Protein AF-A0A9W6J6N1-F1 (afdb_monomer)

Mean predicted aligned error: 7.61 Å

InterPro domains:
  IPR030987 Abortive infection protein, AbiV family [PF18728] (2-157)

Solvent-accessible surface area (backbone atoms only — not comparable to full-atom values): 11223 Å² total; per-residue (Å²): 86,70,66,49,32,38,52,22,27,31,46,44,54,51,49,36,38,75,71,68,38,37,74,94,41,75,33,46,57,48,40,64,72,33,66,31,46,21,48,34,42,39,54,46,47,53,60,26,48,61,85,66,94,48,72,68,52,45,52,52,52,51,52,50,47,60,75,44,57,91,54,71,58,61,45,47,48,29,22,52,48,42,46,52,48,65,50,32,39,39,63,71,35,100,79,73,74,72,97,61,86,77,90,61,31,70,68,34,49,39,32,62,73,35,50,63,59,51,53,52,47,33,54,76,33,73,37,68,37,99,85,72,42,87,65,38,61,54,65,87,82,51,72,64,59,51,50,55,44,42,52,52,18,50,54,36,43,54,51,42,52,25,72,76,37,90,84,43,61,76,78,37,44,59,67,51,38,54,52,52,53,51,50,46,40,63,74,47,50,80,69,91,79,78,84,80,88,78,136

pLDDT: mean 84.48, std 13.23, range [29.81, 96.69]

Organism: NCBI:txid518825

Foldseek 3Di:
DVVLLLVLLLLVLVLCCVVVLAPDDPLSVVLSVDQLSSVLSLVLLCQFLPDDDDPVSVVVNVVVCVVCPLHDDQLNVLSLCCNQCVRSVCVVDVDRDDPDDDPGDPVSVCSNVCVVVVVVCLLVDFDADPVRHGPGHNDDDDVVNVVVVVVSSVSSVLVSVLSVDPPNVVSTDPSSVVSSSVVSSVSNPDDPPPPDDDD

Secondary structure (DSSP, 8-state):
-HHHHHHHHHHHHHHHHHTTSS---HHHHHHHH-HHHHHHHHHHHHHHH---SSHHHHHHHHHHHHHHTTSPPHHHHHHHHIIIIIIIIHHH-TT---SS-----HHHHHHHTTHHHHHHHHHHSPEEPTTSSEEE-S----HHHHHHHHHHHHHHHHHHHHHH-TT-TTSS-HHHHHHHHHHHHHHH---TT------

Radius of gyration: 18.57 Å; Cα contacts (8 Å, |Δi|>4): 198; chains: 1; bounding box: 41×47×49 Å

Nearest PDB structures (foldseek):
  2h8d-assembly1_A  TM=2.237E-01  e=6.110E+00  Trematomus bernacchii
  9auc-assembly1_R  TM=1.950E-01  e=8.185E+00  Homo sapiens

Sequence (199 aa):
MIIAQEEAAKAFLLYLISEEIVPLTAAVRRAINDHACKHLVGMIMDYMIMHWEEIEELNAIINRDFELGNNLPNDVGSALEILRYEKIGRWTVNNWVWAEDPAYDREALKLADGKRDRRKQDALYVRIGADGQLASTPAVITQTEVATELERASRYINFAEALTTAEERHGFNKDRFEKVMAALKLLFKPNEGAASVAP

Structure (mmCIF, N/CA/C/O backbone):
data_AF-A0A9W6J6N1-F1
#
_entry.id   AF-A0A9W6J6N1-F1
#
loop_
_atom_site.group_PDB
_atom_site.id
_atom_site.type_symbol
_atom_site.label_atom_id
_atom_site.label_alt_id
_atom_site.label_comp_id
_atom_site.label_asym_id
_atom_site.label_entity_id
_atom_site.label_seq_id
_atom_site.pdbx_PDB_ins_code
_atom_site.Cartn_x
_atom_site.Cartn_y
_atom_site.Cartn_z
_atom_site.occupancy
_atom_site.B_iso_or_equiv
_atom_site.auth_seq_id
_atom_site.auth_comp_id
_atom_site.auth_asym_id
_atom_site.auth_atom_id
_atom_site.pdbx_PDB_model_num
ATOM 1 N N . MET A 1 1 ? -15.106 -3.770 4.530 1.00 59.50 1 MET A N 1
ATOM 2 C CA . MET A 1 1 ? -14.175 -2.668 4.837 1.00 59.50 1 MET A CA 1
ATOM 3 C C . MET A 1 1 ? -12.753 -2.983 4.389 1.00 59.50 1 MET A C 1
ATOM 5 O O . MET A 1 1 ? -12.362 -2.470 3.356 1.00 59.50 1 MET A O 1
ATOM 9 N N . ILE A 1 2 ? -12.020 -3.904 5.029 1.00 69.88 2 ILE A N 1
ATOM 10 C CA . ILE A 1 2 ? -10.653 -4.226 4.567 1.00 69.88 2 ILE A CA 1
ATOM 11 C C . ILE A 1 2 ? -10.639 -5.002 3.237 1.00 69.88 2 ILE A C 1
ATOM 13 O O . ILE A 1 2 ? -9.726 -4.822 2.444 1.00 69.88 2 ILE A O 1
ATOM 17 N N . ILE A 1 3 ? -11.690 -5.773 2.925 1.00 82.06 3 ILE A N 1
ATOM 18 C CA . ILE A 1 3 ? -11.860 -6.370 1.585 1.00 82.06 3 ILE A CA 1
ATOM 19 C C . ILE A 1 3 ? -11.854 -5.283 0.497 1.00 82.06 3 ILE A C 1
ATOM 21 O O . ILE A 1 3 ? -11.219 -5.458 -0.530 1.00 82.06 3 ILE A O 1
ATOM 25 N N . ALA A 1 4 ? -12.498 -4.136 0.733 1.00 87.38 4 ALA A N 1
ATOM 26 C CA . ALA A 1 4 ? -12.519 -3.047 -0.241 1.00 87.38 4 ALA A CA 1
ATOM 27 C C . ALA A 1 4 ? -11.127 -2.419 -0.422 1.00 87.38 4 ALA A C 1
ATOM 29 O O . ALA A 1 4 ? -10.708 -2.193 -1.551 1.00 87.38 4 ALA A O 1
ATOM 30 N N . GLN A 1 5 ? -10.376 -2.226 0.669 1.00 91.19 5 GLN A N 1
ATOM 31 C CA . GLN A 1 5 ? -8.980 -1.778 0.587 1.00 91.19 5 GLN A CA 1
ATOM 32 C C . GLN A 1 5 ? -8.109 -2.773 -0.191 1.00 91.19 5 GLN A C 1
ATOM 34 O O . GLN A 1 5 ? -7.290 -2.372 -1.008 1.00 91.19 5 GLN A O 1
ATOM 39 N N . GLU A 1 6 ? -8.297 -4.072 0.033 1.00 92.56 6 GLU A N 1
ATOM 40 C CA . GLU A 1 6 ? -7.582 -5.128 -0.682 1.00 92.56 6 GLU A CA 1
ATOM 41 C C . GLU A 1 6 ? -7.920 -5.183 -2.173 1.00 92.56 6 GLU A C 1
ATOM 43 O O . GLU A 1 6 ? -7.027 -5.379 -2.997 1.00 92.56 6 GLU A O 1
ATOM 48 N N . GLU A 1 7 ? -9.190 -5.022 -2.535 1.00 94.50 7 GLU A N 1
ATOM 49 C CA . GLU A 1 7 ? -9.611 -4.983 -3.936 1.00 94.50 7 GLU A CA 1
ATOM 50 C C . GLU A 1 7 ? -9.138 -3.700 -4.633 1.00 94.50 7 GLU A C 1
ATOM 52 O O . GLU A 1 7 ? -8.696 -3.766 -5.776 1.00 94.50 7 GLU A O 1
ATOM 57 N N . ALA A 1 8 ? -9.101 -2.560 -3.939 1.00 94.56 8 ALA A N 1
ATOM 58 C CA . ALA A 1 8 ? -8.509 -1.335 -4.472 1.00 94.56 8 ALA A CA 1
ATOM 59 C C . ALA A 1 8 ? -6.977 -1.441 -4.624 1.00 94.56 8 ALA A C 1
ATOM 61 O O . ALA A 1 8 ? -6.427 -1.052 -5.651 1.00 94.56 8 ALA A O 1
ATOM 62 N N . ALA A 1 9 ? -6.282 -2.060 -3.664 1.00 95.38 9 ALA A N 1
ATOM 63 C CA . ALA A 1 9 ? -4.857 -2.374 -3.788 1.00 95.38 9 ALA A CA 1
ATOM 64 C C . ALA A 1 9 ? -4.578 -3.323 -4.965 1.00 95.38 9 ALA A C 1
ATOM 66 O O . ALA A 1 9 ? -3.601 -3.162 -5.699 1.00 95.38 9 ALA A O 1
ATOM 67 N N . LYS A 1 10 ? -5.466 -4.297 -5.191 1.00 95.56 10 LYS A N 1
ATOM 68 C CA . LYS A 1 10 ? -5.421 -5.162 -6.372 1.00 95.56 10 LYS A CA 1
ATOM 69 C C . LYS A 1 10 ? -5.613 -4.358 -7.659 1.00 95.56 10 LYS A C 1
ATOM 71 O O . LYS A 1 10 ? -4.858 -4.566 -8.605 1.00 95.56 10 LYS A O 1
ATOM 76 N N . ALA A 1 11 ? -6.582 -3.445 -7.690 1.00 95.38 11 ALA A N 1
ATOM 77 C CA . ALA A 1 11 ? -6.813 -2.562 -8.829 1.00 95.38 11 ALA A CA 1
ATOM 78 C C . ALA A 1 11 ? -5.573 -1.709 -9.136 1.00 95.38 11 ALA A C 1
ATOM 80 O O . ALA A 1 11 ? -5.182 -1.613 -10.295 1.00 95.38 11 ALA A O 1
ATOM 81 N N . PHE A 1 12 ? -4.881 -1.197 -8.114 1.00 95.44 12 PHE A N 1
ATOM 82 C CA . PHE A 1 12 ? -3.619 -0.484 -8.310 1.00 95.44 12 PHE A CA 1
ATOM 83 C C . PHE A 1 12 ? -2.518 -1.371 -8.911 1.00 95.44 12 PHE A C 1
ATOM 85 O O . PHE A 1 12 ? -1.847 -0.961 -9.853 1.00 95.44 12 PHE A O 1
ATOM 92 N N . LEU A 1 13 ? -2.352 -2.615 -8.444 1.00 95.19 13 LEU A N 1
ATOM 93 C CA . LEU A 1 13 ? -1.409 -3.553 -9.074 1.00 95.19 13 LEU A CA 1
ATOM 94 C C . LEU A 1 13 ? -1.762 -3.832 -10.544 1.00 95.19 13 LEU A C 1
ATOM 96 O O . LEU A 1 13 ? -0.865 -3.931 -11.378 1.00 95.19 13 LEU A O 1
ATOM 100 N N . LEU A 1 14 ? -3.053 -3.952 -10.868 1.00 95.50 14 LEU A N 1
ATOM 101 C CA . LEU A 1 14 ? -3.520 -4.118 -12.247 1.00 95.50 14 LEU A CA 1
ATOM 102 C C . LEU A 1 14 ? -3.246 -2.872 -13.095 1.00 95.50 14 LEU A C 1
ATOM 104 O O . LEU A 1 14 ? -2.829 -3.017 -14.241 1.00 95.50 14 LEU A O 1
ATOM 108 N N . TYR A 1 15 ? -3.394 -1.676 -12.524 1.00 94.50 15 TYR A N 1
ATOM 109 C CA . TYR A 1 15 ? -2.999 -0.423 -13.166 1.00 94.50 15 TYR A CA 1
ATOM 110 C C . TYR A 1 15 ? -1.494 -0.395 -13.485 1.00 94.50 15 TYR A C 1
ATOM 112 O O . TYR A 1 15 ? -1.095 -0.076 -14.601 1.00 94.50 15 TYR A O 1
ATOM 120 N N . LEU A 1 16 ? -0.636 -0.816 -12.550 1.00 94.38 16 LEU A N 1
ATOM 121 C CA . LEU A 1 16 ? 0.808 -0.903 -12.806 1.00 94.38 16 LEU A CA 1
ATOM 122 C C . LEU A 1 16 ? 1.156 -1.874 -13.942 1.00 94.38 16 LEU A C 1
ATOM 124 O O . LEU A 1 16 ? 2.143 -1.669 -14.645 1.00 94.38 16 LEU A O 1
ATOM 128 N N . ILE A 1 17 ? 0.360 -2.930 -14.117 1.00 94.44 17 ILE A N 1
ATOM 129 C CA . ILE A 1 17 ? 0.506 -3.863 -15.237 1.00 94.44 17 ILE A CA 1
ATOM 130 C C . ILE A 1 17 ? 0.035 -3.223 -16.544 1.00 94.44 17 ILE A C 1
ATOM 132 O O . ILE A 1 17 ? 0.722 -3.362 -17.553 1.00 94.44 17 ILE A O 1
ATOM 136 N N . SER A 1 18 ? -1.106 -2.523 -16.546 1.00 93.31 18 SER A N 1
ATOM 137 C CA . SER A 1 18 ? -1.618 -1.868 -17.757 1.00 93.31 18 SER A CA 1
ATOM 138 C C . SER A 1 18 ? -0.714 -0.740 -18.250 1.00 93.31 18 SER A C 1
ATOM 140 O O . SER A 1 18 ? -0.646 -0.509 -19.449 1.00 93.31 18 SER A O 1
ATOM 142 N N . GLU A 1 19 ? 0.005 -0.077 -17.343 1.00 91.69 19 GLU A N 1
ATOM 143 C CA . GLU A 1 19 ? 1.007 0.951 -17.663 1.00 91.69 19 GLU A CA 1
ATOM 144 C C . GLU A 1 19 ? 2.401 0.367 -17.970 1.00 91.69 19 GLU A C 1
ATOM 146 O O . GLU A 1 19 ? 3.379 1.109 -18.050 1.00 91.69 19 GLU A O 1
ATOM 151 N N . GLU A 1 20 ? 2.518 -0.961 -18.095 1.00 92.38 20 GLU A N 1
ATOM 152 C CA . GLU A 1 20 ? 3.766 -1.681 -18.398 1.00 92.38 20 GLU A CA 1
ATOM 153 C C . GLU A 1 20 ? 4.899 -1.454 -17.376 1.00 92.38 20 GLU A C 1
ATOM 155 O O . GLU A 1 20 ? 6.077 -1.676 -17.655 1.00 92.38 20 GLU A O 1
ATOM 160 N N . ILE A 1 21 ? 4.555 -1.043 -16.153 1.00 92.31 21 ILE A N 1
ATOM 161 C CA . ILE A 1 21 ? 5.518 -0.798 -15.070 1.00 92.31 21 ILE A CA 1
ATOM 162 C C . ILE A 1 21 ? 5.880 -2.104 -14.373 1.00 92.31 21 ILE A C 1
ATOM 164 O O . ILE A 1 21 ? 7.036 -2.315 -14.012 1.00 92.31 21 ILE A O 1
ATOM 168 N N . VAL A 1 22 ? 4.898 -2.989 -14.186 1.00 91.62 22 VAL A N 1
ATOM 169 C CA . VAL A 1 22 ? 5.089 -4.308 -13.576 1.00 91.62 22 VAL A CA 1
ATOM 170 C C . VAL A 1 22 ? 4.734 -5.394 -14.597 1.00 91.62 22 VAL A C 1
ATOM 172 O O . VAL A 1 22 ? 3.599 -5.432 -15.071 1.00 91.62 22 VAL A O 1
ATOM 175 N N . PRO A 1 23 ? 5.645 -6.329 -14.920 1.00 91.31 23 PRO A N 1
ATOM 176 C CA . PRO A 1 23 ? 5.350 -7.388 -15.878 1.00 91.31 23 PRO A CA 1
ATOM 177 C C . PRO A 1 23 ? 4.361 -8.412 -15.303 1.00 91.31 23 PRO A C 1
ATOM 179 O O . PRO A 1 23 ? 4.517 -8.888 -14.174 1.00 91.31 23 PRO A O 1
ATOM 182 N N . LEU A 1 24 ? 3.376 -8.835 -16.103 1.00 92.94 24 LEU A N 1
ATOM 183 C CA . LEU A 1 24 ? 2.420 -9.873 -15.708 1.00 92.94 24 LEU A CA 1
ATOM 184 C C . LEU A 1 24 ? 3.079 -11.264 -15.703 1.00 92.94 24 LEU A C 1
ATOM 186 O O . LEU A 1 24 ? 3.051 -12.004 -16.682 1.00 92.94 24 LEU A O 1
ATOM 190 N N . THR A 1 25 ? 3.660 -11.636 -14.566 1.00 92.00 25 THR A N 1
ATOM 191 C CA . THR A 1 25 ? 4.269 -12.956 -14.332 1.00 92.00 25 THR A CA 1
ATOM 192 C C . THR A 1 25 ? 3.407 -13.820 -13.408 1.00 92.00 25 THR A C 1
ATOM 194 O O . THR A 1 25 ? 2.487 -13.335 -12.748 1.00 92.00 25 THR A O 1
ATOM 197 N N . ALA A 1 26 ? 3.716 -15.117 -13.296 1.00 92.38 26 ALA A N 1
ATOM 198 C CA . ALA A 1 26 ? 3.056 -15.991 -12.320 1.00 92.38 26 ALA A CA 1
ATOM 199 C C . ALA A 1 26 ? 3.252 -15.507 -10.867 1.00 92.38 26 ALA A C 1
ATOM 201 O O . ALA A 1 26 ? 2.322 -15.594 -10.066 1.00 92.38 26 ALA A O 1
ATOM 202 N N . ALA A 1 27 ? 4.426 -14.951 -10.546 1.00 92.19 27 ALA A N 1
ATOM 203 C CA . ALA A 1 27 ? 4.721 -14.370 -9.238 1.00 92.19 27 ALA A CA 1
ATOM 204 C C . ALA A 1 27 ? 3.893 -13.105 -8.972 1.00 92.19 27 ALA A C 1
ATOM 206 O O . ALA A 1 27 ? 3.323 -12.959 -7.894 1.00 92.19 27 ALA A O 1
ATOM 207 N N . VAL A 1 28 ? 3.742 -12.230 -9.969 1.00 93.25 28 VAL A N 1
ATOM 208 C CA . VAL A 1 28 ? 2.876 -11.046 -9.858 1.00 93.25 28 VAL A CA 1
ATOM 209 C C . VAL A 1 28 ? 1.405 -11.451 -9.746 1.00 93.25 28 VAL A C 1
ATOM 211 O O . VAL A 1 28 ? 0.694 -10.941 -8.885 1.00 93.25 28 VAL A O 1
ATOM 214 N N . ARG A 1 29 ? 0.946 -12.452 -10.509 1.00 94.50 29 ARG A N 1
ATOM 215 C CA . ARG A 1 29 ? -0.408 -13.015 -10.355 1.00 94.50 29 ARG A CA 1
ATOM 216 C C . ARG A 1 29 ? -0.639 -13.585 -8.953 1.00 94.50 29 ARG A C 1
ATOM 218 O O . ARG A 1 29 ? -1.745 -13.485 -8.423 1.00 94.50 29 ARG A O 1
ATOM 225 N N . ARG A 1 30 ? 0.387 -14.178 -8.339 1.00 94.38 30 ARG A N 1
ATOM 226 C CA . ARG A 1 30 ? 0.330 -14.600 -6.936 1.00 94.38 30 ARG A CA 1
ATOM 227 C C . ARG A 1 30 ? 0.242 -13.392 -6.000 1.00 94.38 30 ARG A C 1
ATOM 229 O O . ARG A 1 30 ? -0.625 -13.400 -5.136 1.00 94.38 30 ARG A O 1
ATOM 236 N N . ALA A 1 31 ? 1.038 -12.344 -6.219 1.00 94.12 31 ALA A N 1
ATOM 237 C CA . ALA A 1 31 ? 1.006 -11.112 -5.420 1.00 94.12 31 ALA A CA 1
ATOM 238 C C . ALA A 1 31 ? -0.367 -10.420 -5.448 1.00 94.12 31 ALA A C 1
ATOM 240 O O . ALA A 1 31 ? -0.874 -10.018 -4.408 1.00 94.12 31 ALA A O 1
ATOM 241 N N . ILE A 1 32 ? -1.021 -10.378 -6.613 1.00 94.44 32 ILE A N 1
ATOM 242 C CA . ILE A 1 32 ? -2.391 -9.859 -6.798 1.00 94.44 32 ILE A CA 1
ATOM 243 C C . ILE A 1 32 ? -3.408 -10.563 -5.886 1.00 94.44 32 ILE A C 1
ATOM 245 O O . ILE A 1 32 ? -4.408 -9.964 -5.487 1.00 94.44 32 ILE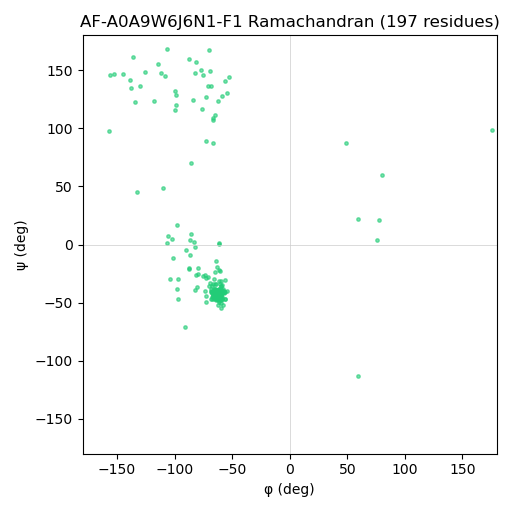 A O 1
ATOM 249 N N . ASN A 1 33 ? -3.180 -11.834 -5.552 1.00 93.00 33 ASN A N 1
ATOM 250 C CA . ASN A 1 33 ? -4.085 -12.633 -4.726 1.00 93.00 33 ASN A CA 1
ATOM 251 C C . ASN A 1 33 ? -3.624 -12.767 -3.268 1.00 93.00 33 ASN A C 1
ATOM 253 O O . ASN A 1 33 ? -4.410 -13.195 -2.428 1.00 93.00 33 ASN A O 1
ATOM 257 N N . ASP A 1 34 ? -2.391 -12.376 -2.954 1.00 93.19 34 ASP A N 1
ATOM 258 C CA . ASP A 1 34 ? -1.804 -12.484 -1.622 1.00 93.19 34 ASP A CA 1
AT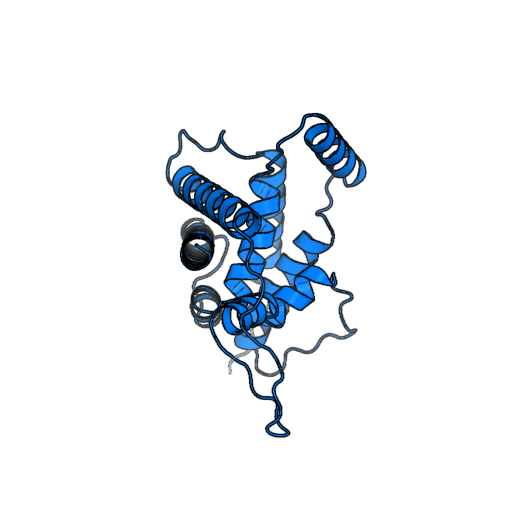OM 259 C C . ASP A 1 34 ? -2.193 -11.284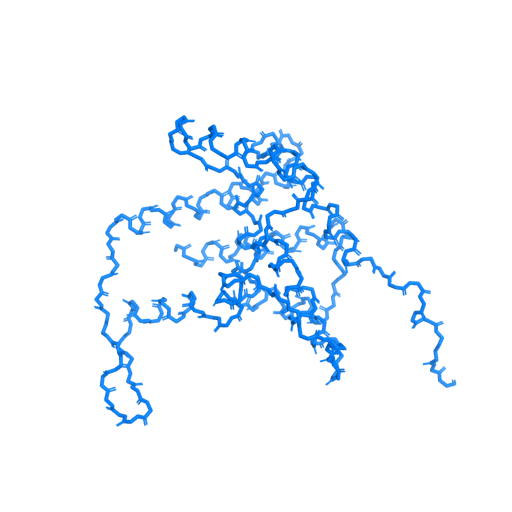 -0.746 1.00 93.19 34 ASP A C 1
ATOM 261 O O . ASP A 1 34 ? -1.960 -10.127 -1.102 1.00 93.19 34 ASP A O 1
ATOM 265 N N . HIS A 1 35 ? -2.789 -11.549 0.418 1.00 92.00 35 HIS A N 1
ATOM 266 C CA . HIS A 1 35 ? -3.263 -10.493 1.317 1.00 92.00 35 HIS A CA 1
ATOM 267 C C . HIS A 1 35 ? -2.124 -9.610 1.843 1.00 92.00 35 HIS A C 1
ATOM 269 O O . HIS A 1 35 ? -2.273 -8.389 1.893 1.00 92.00 35 HIS A O 1
ATOM 275 N N . ALA A 1 36 ? -0.963 -10.190 2.171 1.00 92.81 36 ALA A N 1
ATOM 276 C CA . ALA A 1 36 ? 0.180 -9.422 2.659 1.00 92.81 36 ALA A CA 1
ATOM 277 C C . ALA A 1 36 ? 0.709 -8.462 1.581 1.00 92.81 36 ALA A C 1
ATOM 279 O O . ALA A 1 36 ? 0.987 -7.303 1.881 1.00 92.81 36 ALA A O 1
ATOM 280 N N . CYS A 1 37 ? 0.769 -8.900 0.319 1.00 94.50 37 CYS A N 1
ATOM 281 C CA . CYS A 1 37 ? 1.117 -8.030 -0.807 1.00 94.50 37 CYS A CA 1
ATOM 282 C C . CYS A 1 37 ? 0.138 -6.858 -0.948 1.00 94.50 37 CYS A C 1
ATOM 284 O O . CYS A 1 37 ? 0.572 -5.719 -1.097 1.00 94.50 37 CYS A O 1
ATOM 286 N N . LYS A 1 38 ? -1.173 -7.102 -0.834 1.00 94.75 38 LYS A N 1
ATOM 287 C CA . LYS A 1 38 ? -2.184 -6.032 -0.885 1.00 94.75 38 LYS A CA 1
ATOM 288 C C . LYS A 1 38 ? -2.059 -5.050 0.282 1.00 94.75 38 LYS A C 1
ATOM 290 O O . LYS A 1 38 ? -2.276 -3.860 0.090 1.00 94.75 38 LYS A O 1
ATOM 295 N N . HIS A 1 39 ? -1.668 -5.511 1.473 1.00 93.62 39 HIS A N 1
ATOM 296 C CA . HIS A 1 39 ? -1.410 -4.620 2.612 1.00 93.62 39 HIS A CA 1
ATOM 297 C C . HIS A 1 39 ? -0.175 -3.744 2.410 1.00 93.62 39 HIS A C 1
ATOM 299 O O . HIS A 1 39 ? -0.225 -2.562 2.741 1.00 93.62 39 HIS A O 1
ATOM 305 N N . LEU A 1 40 ? 0.904 -4.299 1.849 1.00 95.38 40 LEU A N 1
ATOM 306 C CA . LEU A 1 40 ? 2.095 -3.528 1.471 1.00 95.38 40 LEU A CA 1
ATOM 307 C C . LEU A 1 40 ? 1.746 -2.475 0.414 1.00 95.38 40 LEU A C 1
ATOM 309 O O . LEU A 1 40 ? 2.133 -1.318 0.539 1.00 95.38 40 LEU A O 1
ATOM 313 N N . VAL A 1 41 ? 0.942 -2.853 -0.581 1.00 96.38 41 VAL A N 1
ATOM 314 C CA . VAL A 1 41 ? 0.417 -1.916 -1.580 1.00 96.38 41 VAL A CA 1
ATOM 315 C C . VAL A 1 41 ? -0.452 -0.837 -0.936 1.00 96.38 41 VAL A C 1
ATOM 317 O O . VAL A 1 41 ? -0.302 0.329 -1.277 1.00 96.38 41 VAL A O 1
ATOM 320 N N . GLY A 1 42 ? -1.294 -1.184 0.040 1.00 95.06 42 GLY A N 1
ATOM 321 C CA . GLY A 1 42 ? -2.060 -0.204 0.809 1.00 95.06 42 GLY A CA 1
ATOM 322 C C . GLY A 1 42 ? -1.166 0.838 1.489 1.00 95.06 42 GLY A C 1
ATOM 323 O O . GLY A 1 42 ? -1.398 2.032 1.339 1.00 95.06 42 GLY A O 1
ATOM 324 N N . MET A 1 43 ? -0.087 0.414 2.153 1.00 95.25 43 MET A N 1
ATOM 325 C CA . MET A 1 43 ? 0.885 1.343 2.756 1.00 95.25 43 MET A CA 1
ATOM 326 C C . MET A 1 43 ? 1.487 2.310 1.721 1.00 95.25 43 MET A C 1
ATOM 328 O O . MET A 1 43 ? 1.617 3.502 1.988 1.00 95.25 43 MET A O 1
ATOM 332 N N . ILE A 1 44 ? 1.796 1.818 0.519 1.00 95.88 44 ILE A N 1
ATOM 333 C CA . ILE A 1 44 ? 2.283 2.652 -0.589 1.00 95.88 44 ILE A CA 1
ATOM 334 C C . ILE A 1 44 ? 1.187 3.625 -1.066 1.00 95.88 44 ILE A C 1
ATOM 336 O O . ILE A 1 44 ? 1.460 4.799 -1.317 1.00 95.88 44 ILE A O 1
ATOM 340 N N . MET A 1 45 ? -0.064 3.166 -1.156 1.00 94.94 45 MET A N 1
ATOM 341 C CA . MET A 1 45 ? -1.214 3.992 -1.536 1.00 94.94 45 MET A CA 1
ATOM 342 C C . MET A 1 45 ? -1.516 5.092 -0.517 1.00 94.94 45 MET A C 1
ATOM 344 O O . MET A 1 45 ? -1.765 6.221 -0.929 1.00 94.94 45 MET A O 1
ATOM 348 N N . ASP A 1 46 ? -1.445 4.816 0.789 1.00 93.25 46 ASP A N 1
ATOM 349 C CA . ASP A 1 46 ? -1.658 5.837 1.829 1.00 93.25 46 ASP A CA 1
ATOM 350 C C . ASP A 1 46 ? -0.687 7.009 1.670 1.00 93.25 46 ASP A C 1
ATOM 352 O O . ASP A 1 46 ? -1.080 8.170 1.803 1.00 93.25 46 ASP A O 1
ATOM 356 N N . TYR A 1 47 ? 0.573 6.707 1.343 1.00 93.44 47 TYR A N 1
ATOM 357 C CA . TYR A 1 47 ? 1.572 7.732 1.086 1.00 93.44 47 TYR A CA 1
ATOM 358 C C . TYR A 1 47 ? 1.178 8.613 -0.105 1.00 93.44 47 TYR A C 1
ATOM 360 O O . TYR A 1 47 ? 1.166 9.837 0.036 1.00 93.44 47 TYR A O 1
ATOM 368 N N . MET A 1 48 ? 0.802 8.016 -1.242 1.00 92.12 48 MET A N 1
ATOM 369 C CA . MET A 1 48 ? 0.419 8.757 -2.455 1.00 92.12 48 MET A CA 1
ATOM 370 C C . MET A 1 48 ? -0.861 9.582 -2.282 1.00 92.12 48 MET A C 1
ATOM 372 O O . MET A 1 48 ? -0.939 10.704 -2.779 1.00 92.12 48 MET A O 1
ATOM 376 N N . ILE A 1 49 ? -1.857 9.032 -1.583 1.00 90.81 49 ILE A N 1
ATOM 377 C CA . ILE A 1 49 ? -3.146 9.694 -1.357 1.00 90.81 49 ILE A CA 1
ATOM 378 C C . ILE A 1 49 ? -2.960 10.946 -0.501 1.00 90.81 49 ILE A C 1
ATOM 380 O O . ILE A 1 49 ? -3.589 11.952 -0.803 1.00 90.81 49 ILE A O 1
ATOM 384 N N . MET A 1 50 ? -2.074 10.896 0.505 1.00 83.25 50 MET A N 1
ATOM 385 C CA . MET A 1 50 ? -1.799 11.990 1.444 1.00 83.25 50 MET A CA 1
ATOM 386 C C . MET A 1 50 ? -3.089 12.581 2.033 1.00 83.25 50 MET A C 1
ATOM 388 O O . MET A 1 50 ? -3.635 13.556 1.535 1.00 83.25 50 MET A O 1
ATOM 392 N N . HIS A 1 51 ? -3.565 11.991 3.124 1.00 83.38 51 HIS A N 1
ATOM 393 C CA . HIS A 1 51 ? -4.753 12.459 3.834 1.00 83.38 51 HIS A CA 1
ATOM 394 C C . HIS A 1 51 ? -4.377 13.100 5.176 1.00 83.38 51 HIS A C 1
ATOM 396 O O . HIS A 1 51 ? -3.438 12.646 5.830 1.00 83.38 51 HIS A O 1
ATOM 402 N N . TRP A 1 52 ? -5.123 14.134 5.560 1.00 83.25 52 TRP A N 1
ATOM 403 C CA . TRP A 1 52 ? -5.040 14.840 6.835 1.00 83.25 52 TRP A CA 1
ATOM 404 C C . TRP A 1 52 ? -6.451 15.269 7.244 1.00 83.25 52 TRP A C 1
ATOM 406 O O . TRP A 1 52 ? -7.273 15.584 6.376 1.00 83.25 52 TRP A O 1
ATOM 416 N N . GLU A 1 53 ? -6.717 15.295 8.544 1.00 81.50 53 GLU A N 1
ATOM 417 C CA . GLU A 1 53 ? -7.968 15.836 9.086 1.00 81.50 53 GLU A CA 1
ATOM 418 C C . GLU A 1 53 ? -7.755 17.281 9.557 1.00 81.50 53 GLU A C 1
ATOM 420 O O . GLU A 1 53 ? -8.582 18.155 9.293 1.00 81.50 53 GLU A O 1
ATOM 425 N N . GLU A 1 54 ? -6.586 17.555 10.145 1.00 88.31 54 GLU A N 1
ATOM 426 C CA . GLU A 1 54 ? -6.237 18.847 10.741 1.00 88.31 54 GLU A CA 1
ATOM 427 C C . GLU A 1 54 ? -5.095 19.561 9.995 1.00 88.31 54 GLU A C 1
ATOM 429 O O . GLU A 1 54 ? -4.240 18.949 9.343 1.00 88.31 54 GLU A O 1
ATOM 434 N N . ILE A 1 55 ? -5.042 20.892 10.102 1.00 85.50 55 ILE A N 1
ATOM 435 C CA . ILE A 1 55 ? -4.019 21.715 9.426 1.00 85.50 55 ILE A CA 1
ATOM 436 C C . ILE A 1 55 ? -2.619 21.433 9.992 1.00 85.50 55 ILE A C 1
ATOM 438 O O . ILE A 1 55 ? -1.622 21.461 9.267 1.00 85.50 55 ILE A O 1
ATOM 442 N N . GLU A 1 56 ? -2.520 21.142 11.284 1.00 91.06 56 GLU A N 1
ATOM 443 C CA . GLU A 1 56 ? -1.276 20.779 11.957 1.00 91.06 56 GLU A CA 1
ATOM 444 C C . GLU A 1 56 ? -0.690 19.482 11.389 1.00 91.06 56 GLU A C 1
ATOM 446 O O . GLU A 1 56 ? 0.523 19.395 11.180 1.00 91.06 56 GLU A O 1
ATOM 451 N N . GLU A 1 57 ? -1.544 18.502 11.080 1.00 87.00 57 GLU A N 1
ATOM 452 C CA . GLU A 1 57 ? -1.136 17.255 10.431 1.00 87.00 57 GLU A CA 1
ATOM 453 C C . GLU A 1 57 ? -0.613 17.526 9.023 1.00 87.00 57 GLU A C 1
ATOM 455 O O . GLU A 1 57 ? 0.463 17.047 8.668 1.00 87.00 57 GLU A O 1
ATOM 460 N N . LEU A 1 58 ? -1.313 18.362 8.247 1.00 87.81 58 LEU A N 1
ATOM 461 C CA . LEU A 1 58 ? -0.854 18.775 6.922 1.00 87.81 58 LEU A CA 1
ATOM 462 C C . LEU A 1 58 ? 0.538 19.421 6.981 1.00 87.81 58 LEU A C 1
ATOM 464 O O . LEU A 1 58 ? 1.425 19.048 6.213 1.00 87.81 58 LEU A O 1
ATOM 468 N N . ASN A 1 59 ? 0.757 20.348 7.916 1.00 88.25 59 ASN A N 1
ATOM 469 C CA . ASN A 1 59 ? 2.054 21.003 8.095 1.00 88.25 59 ASN A CA 1
ATOM 470 C C . ASN A 1 59 ? 3.153 20.007 8.484 1.00 88.25 59 ASN A C 1
ATOM 472 O O . ASN A 1 59 ? 4.259 20.069 7.947 1.00 88.25 59 ASN A O 1
ATOM 476 N N . ALA A 1 60 ? 2.858 19.066 9.384 1.00 89.12 60 ALA A N 1
ATOM 477 C CA . ALA A 1 60 ? 3.803 18.021 9.767 1.00 89.12 60 ALA A CA 1
ATOM 478 C C . ALA A 1 60 ? 4.166 17.122 8.575 1.00 89.12 60 ALA A C 1
ATOM 480 O O . ALA A 1 60 ? 5.336 16.786 8.385 1.00 89.12 60 ALA A O 1
ATOM 481 N N . ILE A 1 61 ? 3.180 16.772 7.747 1.00 87.38 61 ILE A N 1
ATOM 482 C CA . ILE A 1 61 ? 3.383 15.964 6.547 1.00 87.38 61 ILE A CA 1
ATOM 483 C C . ILE A 1 61 ? 4.258 16.708 5.525 1.00 87.38 61 ILE A C 1
ATOM 485 O O . ILE A 1 61 ? 5.214 16.126 5.013 1.00 87.38 61 ILE A O 1
ATOM 489 N N . ILE A 1 62 ? 3.975 17.987 5.264 1.00 87.62 62 ILE A N 1
ATOM 490 C CA . ILE A 1 62 ? 4.754 18.818 4.332 1.00 87.62 62 ILE A CA 1
ATOM 491 C C . ILE A 1 62 ? 6.197 18.983 4.819 1.00 87.62 62 ILE A C 1
ATOM 493 O O . ILE A 1 62 ? 7.129 18.818 4.033 1.00 87.62 62 ILE A O 1
ATOM 497 N N . ASN A 1 63 ? 6.399 19.272 6.107 1.00 89.75 63 ASN A N 1
ATOM 498 C CA . ASN A 1 63 ? 7.740 19.409 6.679 1.00 89.75 63 ASN A CA 1
ATOM 499 C C . ASN A 1 63 ? 8.531 18.105 6.565 1.00 89.75 63 ASN A C 1
ATOM 501 O O . ASN A 1 63 ? 9.693 18.123 6.167 1.00 89.75 63 ASN A O 1
ATOM 505 N N . ARG A 1 64 ? 7.887 16.965 6.835 1.00 87.50 64 ARG A N 1
ATOM 506 C CA . ARG A 1 64 ? 8.512 15.651 6.676 1.00 87.50 64 ARG A CA 1
ATOM 507 C C . ARG A 1 64 ? 8.900 15.373 5.223 1.00 87.50 64 ARG A C 1
ATOM 509 O O . ARG A 1 64 ? 9.989 14.863 4.979 1.00 87.50 64 ARG A O 1
ATOM 516 N N . ASP A 1 65 ? 8.047 15.713 4.259 1.00 87.81 65 ASP A N 1
ATOM 517 C CA . ASP A 1 65 ? 8.379 15.571 2.835 1.00 87.81 65 ASP A CA 1
ATOM 518 C C . ASP A 1 65 ? 9.538 16.483 2.427 1.00 87.81 65 ASP A C 1
ATOM 520 O O . ASP A 1 65 ? 10.409 16.068 1.663 1.00 87.81 65 ASP A O 1
ATOM 524 N N . PHE A 1 66 ? 9.583 17.704 2.964 1.00 87.94 66 PHE A N 1
ATOM 525 C CA . PHE A 1 66 ? 10.684 18.634 2.736 1.00 87.94 66 PHE A CA 1
ATOM 526 C C . PHE A 1 66 ? 12.011 18.093 3.287 1.00 87.94 66 PHE A C 1
ATOM 528 O O . PHE A 1 66 ? 13.020 18.122 2.586 1.00 87.94 66 PHE A O 1
ATOM 535 N N . GLU A 1 67 ? 12.008 17.548 4.507 1.00 91.25 67 GLU A N 1
ATOM 536 C CA . GLU A 1 67 ? 13.185 16.930 5.134 1.00 91.25 67 GLU A CA 1
ATOM 537 C C . GLU A 1 67 ? 13.681 15.697 4.368 1.00 91.25 67 GLU A C 1
ATOM 539 O O . GLU A 1 67 ? 14.887 15.491 4.223 1.00 91.25 67 GLU A O 1
ATOM 544 N N . LEU A 1 68 ? 12.759 14.881 3.852 1.00 88.75 68 LEU A N 1
ATOM 545 C CA . LEU A 1 68 ? 13.087 13.700 3.053 1.00 88.75 68 LEU A CA 1
ATOM 546 C C . LEU A 1 68 ? 13.576 14.058 1.641 1.00 88.75 68 LEU A C 1
ATOM 548 O O . LEU A 1 68 ? 14.328 13.287 1.032 1.00 88.75 68 LEU A O 1
ATOM 552 N N . GLY A 1 69 ? 13.172 15.216 1.113 1.00 88.75 69 GLY A N 1
ATOM 553 C CA . GLY A 1 69 ? 13.515 15.676 -0.226 1.00 88.75 69 GLY A CA 1
ATOM 554 C C . GLY A 1 69 ? 13.035 14.693 -1.295 1.00 88.75 69 GLY A C 1
ATOM 555 O O . GLY A 1 69 ? 11.835 14.508 -1.498 1.00 88.75 69 GLY A O 1
ATOM 556 N N . ASN A 1 70 ? 13.978 14.051 -1.988 1.00 85.94 70 ASN A N 1
ATOM 557 C CA . ASN A 1 70 ? 13.685 13.053 -3.025 1.00 85.94 70 ASN A CA 1
ATOM 558 C C . ASN A 1 70 ? 13.579 11.617 -2.489 1.00 85.94 70 ASN A C 1
ATOM 560 O O . ASN A 1 70 ? 13.265 10.709 -3.258 1.00 85.94 70 ASN A O 1
ATOM 564 N N . ASN A 1 71 ? 13.853 11.397 -1.203 1.00 89.25 71 ASN A N 1
ATOM 565 C CA . ASN A 1 71 ? 13.796 10.068 -0.608 1.00 89.25 71 ASN A CA 1
ATOM 566 C C . ASN A 1 71 ? 12.361 9.698 -0.225 1.00 89.25 71 ASN A C 1
ATOM 568 O O . ASN A 1 71 ? 11.564 10.544 0.182 1.00 89.25 71 ASN A O 1
ATOM 572 N N . LEU A 1 72 ? 12.045 8.408 -0.319 1.00 92.06 72 LEU A N 1
ATOM 573 C CA . LEU A 1 72 ? 10.804 7.873 0.229 1.00 92.06 72 LEU A CA 1
ATOM 574 C C . LEU A 1 72 ? 10.917 7.734 1.755 1.00 92.06 72 LEU A C 1
ATOM 576 O O . LEU A 1 72 ? 12.008 7.468 2.270 1.00 92.06 72 LEU A O 1
ATOM 580 N N . PRO A 1 73 ? 9.798 7.848 2.489 1.00 93.94 73 PRO A N 1
ATOM 581 C CA . PRO A 1 73 ? 9.732 7.390 3.871 1.00 93.94 73 PRO A CA 1
ATOM 582 C C . PRO A 1 73 ? 10.203 5.933 4.002 1.00 93.94 73 PRO A C 1
ATOM 584 O O . PRO A 1 73 ? 9.951 5.114 3.117 1.00 93.94 73 PRO A O 1
ATOM 587 N N . ASN A 1 74 ? 10.879 5.601 5.106 1.00 92.75 74 ASN A N 1
ATOM 588 C CA . ASN A 1 74 ? 11.498 4.283 5.290 1.00 92.75 74 ASN A CA 1
ATOM 589 C C . ASN A 1 74 ? 10.486 3.122 5.231 1.00 92.75 74 ASN A C 1
ATOM 591 O O . ASN A 1 74 ? 10.759 2.083 4.638 1.00 92.75 74 ASN A O 1
ATOM 595 N N . ASP A 1 75 ? 9.300 3.308 5.804 1.00 93.69 75 ASP A N 1
ATOM 596 C CA . ASP A 1 75 ? 8.182 2.364 5.744 1.00 93.69 75 ASP A CA 1
ATOM 597 C C . ASP A 1 75 ? 7.706 2.122 4.306 1.00 93.69 75 ASP A C 1
ATOM 599 O O . ASP A 1 75 ? 7.574 0.972 3.885 1.00 93.69 75 ASP A O 1
ATOM 603 N N . VAL A 1 76 ? 7.540 3.186 3.519 1.00 95.44 76 VAL A N 1
ATOM 604 C CA . VAL A 1 76 ? 7.134 3.105 2.106 1.00 95.44 76 VAL A CA 1
ATOM 605 C C . VAL A 1 76 ? 8.222 2.454 1.247 1.00 95.44 76 VAL A C 1
ATOM 607 O O . VAL A 1 76 ? 7.922 1.568 0.445 1.00 95.44 76 VAL A O 1
ATOM 610 N N . GLY A 1 77 ? 9.485 2.851 1.429 1.00 94.88 77 GLY A N 1
ATOM 611 C CA . GLY A 1 77 ? 10.632 2.243 0.749 1.00 94.88 77 GLY A CA 1
ATOM 612 C C . GLY A 1 77 ? 10.761 0.753 1.071 1.00 94.88 77 GLY A C 1
ATOM 613 O O . GLY A 1 77 ? 10.813 -0.078 0.166 1.00 94.88 77 GLY A O 1
ATOM 614 N N . SER A 1 78 ? 10.678 0.401 2.356 1.00 95.44 78 SER A N 1
ATOM 615 C CA . SER A 1 78 ? 10.678 -0.991 2.813 1.00 95.44 78 SER A CA 1
ATOM 616 C C . SER A 1 78 ? 9.502 -1.780 2.240 1.00 95.44 78 SER A C 1
ATOM 618 O O . SER A 1 78 ? 9.674 -2.926 1.837 1.00 95.44 78 SER A O 1
ATOM 620 N N . ALA A 1 79 ? 8.307 -1.188 2.145 1.00 96.69 79 ALA A N 1
ATOM 621 C CA . ALA A 1 79 ? 7.153 -1.865 1.562 1.00 96.69 79 ALA A CA 1
ATOM 622 C C . ALA A 1 79 ? 7.355 -2.189 0.074 1.00 96.69 79 ALA A C 1
ATOM 624 O O . ALA A 1 79 ? 7.014 -3.293 -0.361 1.00 96.69 79 ALA A O 1
ATOM 625 N N . LEU A 1 80 ? 7.945 -1.264 -0.692 1.00 95.75 80 LEU A N 1
ATOM 626 C CA . LEU A 1 80 ? 8.307 -1.480 -2.096 1.00 95.75 80 LEU A CA 1
ATOM 627 C C . LEU A 1 80 ? 9.348 -2.596 -2.247 1.00 95.75 80 LEU A C 1
ATOM 629 O O . LEU A 1 80 ? 9.177 -3.493 -3.077 1.00 95.75 80 LEU A O 1
ATOM 633 N N . GLU A 1 81 ? 10.402 -2.570 -1.434 1.00 93.56 81 GLU A N 1
ATOM 634 C CA . GLU A 1 81 ? 11.475 -3.564 -1.482 1.00 93.56 81 GLU A CA 1
ATOM 635 C C . GLU A 1 81 ? 10.997 -4.954 -1.055 1.00 93.56 81 GLU A C 1
ATOM 637 O O . GLU A 1 81 ? 11.268 -5.934 -1.751 1.00 93.56 81 GLU A O 1
ATOM 642 N N . ILE A 1 82 ? 10.211 -5.053 0.019 1.00 94.12 82 ILE A N 1
ATOM 643 C CA . ILE A 1 82 ? 9.598 -6.314 0.450 1.00 94.12 82 ILE A CA 1
ATOM 644 C C . ILE A 1 82 ? 8.673 -6.853 -0.648 1.00 94.12 82 ILE A C 1
ATOM 646 O O . ILE A 1 82 ? 8.731 -8.039 -0.984 1.00 94.12 82 ILE A O 1
ATOM 650 N N . LEU A 1 83 ? 7.826 -6.009 -1.245 1.00 93.75 83 LEU A N 1
ATOM 651 C CA . LEU A 1 83 ? 6.941 -6.432 -2.332 1.00 93.75 83 LEU A CA 1
ATOM 652 C C . LEU A 1 83 ? 7.749 -6.991 -3.516 1.00 93.75 83 LEU A C 1
ATOM 654 O O . LEU A 1 83 ? 7.436 -8.068 -4.035 1.00 93.75 83 LEU A O 1
ATOM 658 N N . ARG A 1 84 ? 8.809 -6.288 -3.927 1.00 92.50 84 ARG A N 1
AT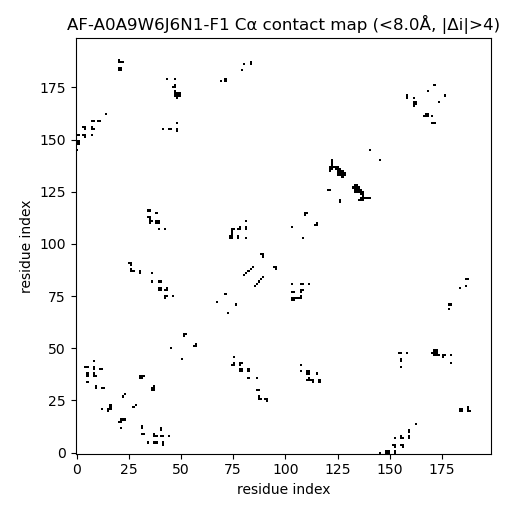OM 659 C CA . ARG A 1 84 ? 9.627 -6.641 -5.093 1.00 92.50 84 ARG A CA 1
ATOM 660 C C . ARG A 1 84 ? 10.525 -7.852 -4.860 1.00 92.50 84 ARG A C 1
ATOM 662 O O . ARG A 1 84 ? 10.585 -8.728 -5.726 1.00 92.50 84 ARG A O 1
ATOM 669 N N . TYR A 1 85 ? 11.275 -7.880 -3.767 1.00 90.50 85 TYR A N 1
ATOM 670 C CA . TYR A 1 85 ? 12.343 -8.854 -3.549 1.00 90.50 85 TYR A CA 1
ATOM 671 C C . TYR A 1 85 ? 11.871 -10.024 -2.692 1.00 90.50 85 TYR A C 1
ATOM 673 O O . TYR A 1 85 ? 12.048 -11.179 -3.081 1.00 90.50 85 TYR A O 1
ATOM 681 N N . GLU A 1 86 ? 11.186 -9.743 -1.586 1.00 89.12 86 GLU A N 1
ATOM 682 C CA . GLU A 1 86 ? 10.790 -10.777 -0.627 1.00 89.12 86 GLU A CA 1
ATOM 683 C C . GLU A 1 86 ? 9.545 -11.550 -1.048 1.00 89.12 86 GLU A C 1
ATOM 685 O O . GLU A 1 86 ? 9.452 -12.757 -0.823 1.00 89.12 86 GLU A O 1
ATOM 690 N N . LYS A 1 87 ? 8.579 -10.873 -1.671 1.00 90.56 87 LYS A N 1
ATOM 691 C CA . LYS A 1 87 ? 7.360 -11.517 -2.167 1.00 90.56 87 LYS A CA 1
ATOM 692 C C . LYS A 1 87 ? 7.546 -11.970 -3.611 1.00 90.56 87 LYS A C 1
ATOM 694 O O . LYS A 1 87 ? 7.683 -13.163 -3.870 1.00 90.56 87 LYS A O 1
ATOM 699 N N . ILE A 1 88 ? 7.601 -11.032 -4.555 1.00 89.31 88 ILE A N 1
ATOM 700 C CA . ILE A 1 88 ? 7.636 -11.362 -5.988 1.00 89.31 88 ILE A CA 1
ATOM 701 C C . ILE A 1 88 ? 8.955 -12.055 -6.364 1.00 89.31 88 ILE A C 1
ATOM 703 O O . ILE A 1 88 ? 8.926 -13.105 -7.005 1.00 89.31 88 ILE A O 1
ATOM 707 N N . GLY A 1 89 ? 10.095 -11.517 -5.920 1.00 85.19 89 GLY A N 1
ATOM 708 C CA . GLY A 1 89 ? 11.433 -12.038 -6.212 1.00 85.19 89 GLY A CA 1
ATOM 709 C C . GLY A 1 89 ? 11.632 -13.485 -5.755 1.00 85.19 89 GLY A C 1
ATOM 710 O O . GLY A 1 89 ? 11.971 -14.347 -6.570 1.00 85.19 89 GLY A O 1
ATOM 711 N N . ARG A 1 90 ? 11.327 -13.793 -4.489 1.00 85.38 90 ARG A N 1
ATOM 712 C CA . ARG A 1 90 ? 11.394 -15.173 -3.967 1.00 85.38 90 ARG A CA 1
ATOM 713 C C . ARG A 1 90 ? 10.484 -16.152 -4.707 1.00 85.38 90 ARG A C 1
ATOM 715 O O . ARG A 1 90 ? 10.808 -17.327 -4.809 1.00 85.38 90 ARG A O 1
ATOM 722 N N . TRP A 1 91 ? 9.341 -15.709 -5.229 1.00 85.50 91 TRP A N 1
ATOM 723 C CA . TRP A 1 91 ? 8.467 -16.589 -6.017 1.00 85.50 91 TRP A CA 1
ATOM 724 C C . TRP A 1 91 ? 8.934 -16.778 -7.457 1.00 85.50 91 TRP A C 1
ATOM 726 O O . TRP A 1 91 ? 8.528 -17.745 -8.098 1.00 85.50 91 TRP A O 1
ATOM 736 N N . THR A 1 92 ? 9.767 -15.873 -7.970 1.00 80.00 92 THR A N 1
ATOM 737 C CA . THR A 1 92 ? 10.416 -16.047 -9.274 1.00 80.00 92 THR A CA 1
ATOM 738 C C . THR A 1 92 ? 11.660 -16.930 -9.219 1.00 80.00 92 THR A C 1
ATOM 740 O O . THR A 1 92 ? 11.983 -17.553 -10.227 1.00 80.00 92 THR A O 1
ATOM 743 N N . VAL A 1 93 ? 12.350 -17.020 -8.076 1.00 76.25 93 VAL A N 1
ATOM 744 C CA . VAL A 1 93 ? 13.630 -17.736 -7.963 1.00 76.25 93 VAL A CA 1
ATOM 745 C C . VAL A 1 93 ? 13.646 -18.618 -6.715 1.00 76.25 93 VAL A C 1
ATOM 747 O O . VAL A 1 93 ? 13.519 -18.118 -5.604 1.00 76.25 93 VAL A O 1
ATOM 750 N N . ASN A 1 94 ? 13.876 -19.926 -6.879 1.00 58.12 94 ASN A N 1
ATOM 751 C CA . ASN A 1 94 ? 13.865 -20.890 -5.766 1.00 58.12 94 ASN A CA 1
ATOM 752 C C . ASN A 1 94 ? 14.972 -20.668 -4.706 1.00 58.12 94 ASN A C 1
ATOM 754 O O . ASN A 1 94 ? 14.857 -21.229 -3.623 1.00 58.12 94 ASN A O 1
ATOM 758 N N . ASN A 1 95 ? 16.002 -19.854 -4.985 1.00 56.91 95 ASN A N 1
ATOM 759 C CA . ASN A 1 95 ? 17.174 -19.627 -4.118 1.00 56.91 95 ASN A CA 1
ATOM 760 C C . ASN A 1 95 ? 17.514 -18.129 -3.948 1.00 56.91 95 ASN A C 1
ATOM 762 O O . ASN A 1 95 ? 18.669 -17.729 -4.085 1.00 56.91 95 ASN A O 1
ATOM 766 N N . TRP A 1 96 ? 16.522 -17.274 -3.694 1.00 62.81 96 TRP A N 1
ATOM 767 C CA . TRP A 1 96 ? 16.789 -15.867 -3.368 1.00 62.81 96 TRP A CA 1
ATOM 768 C C . TRP A 1 96 ? 17.285 -15.726 -1.922 1.00 62.81 96 TRP A C 1
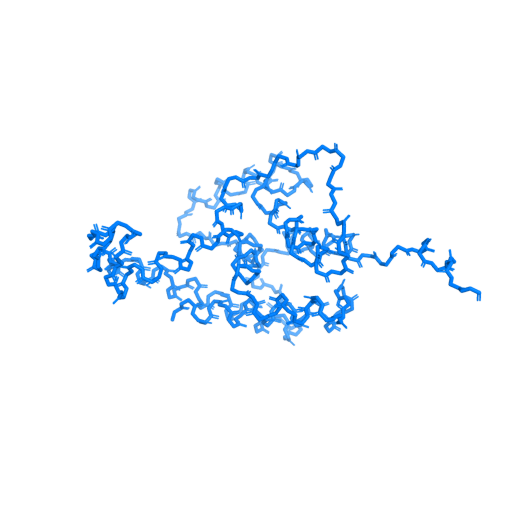ATOM 770 O O . TRP A 1 96 ? 16.551 -16.033 -0.981 1.00 62.81 96 TRP A O 1
ATOM 780 N N . VAL A 1 97 ? 18.523 -15.256 -1.756 1.00 66.38 97 VAL A N 1
ATOM 781 C CA . VAL A 1 97 ? 19.158 -14.969 -0.462 1.00 66.38 97 VAL A CA 1
ATOM 782 C C . VAL A 1 97 ? 19.905 -13.647 -0.590 1.00 66.38 97 VAL A C 1
ATOM 784 O O . VAL A 1 97 ? 20.599 -13.423 -1.584 1.00 66.38 97 VAL A O 1
ATOM 787 N N . TRP A 1 98 ? 19.755 -12.771 0.399 1.00 72.06 98 TRP A N 1
ATOM 788 C CA . TRP A 1 98 ? 20.536 -11.543 0.459 1.00 72.06 98 TRP A CA 1
ATOM 789 C C . TRP A 1 98 ? 21.971 -11.827 0.893 1.00 72.06 98 TRP A C 1
ATOM 791 O O . TRP A 1 98 ? 22.216 -12.712 1.707 1.00 72.06 98 TRP A O 1
ATOM 801 N N . ALA A 1 99 ? 22.923 -11.054 0.367 1.00 72.00 99 ALA A N 1
ATOM 802 C CA . ALA A 1 99 ? 24.301 -11.097 0.854 1.00 72.00 99 ALA A CA 1
ATOM 803 C C . ALA A 1 99 ? 24.398 -10.618 2.317 1.00 72.00 99 ALA A C 1
ATOM 805 O O . ALA A 1 99 ? 25.196 -11.150 3.083 1.00 72.00 99 ALA A O 1
ATOM 806 N N . GLU A 1 100 ? 23.550 -9.660 2.696 1.00 73.38 100 GLU A N 1
ATOM 807 C CA . GLU A 1 100 ? 23.365 -9.156 4.057 1.00 73.38 100 GLU A CA 1
ATOM 808 C C . GLU A 1 100 ? 21.870 -8.946 4.303 1.00 73.38 100 GLU A C 1
ATOM 810 O O . GLU A 1 100 ? 21.162 -8.500 3.399 1.00 73.38 100 GLU A O 1
ATOM 815 N N . ASP A 1 101 ? 21.382 -9.263 5.505 1.00 77.44 101 ASP A N 1
ATOM 816 C CA . ASP A 1 101 ? 19.959 -9.117 5.812 1.00 77.44 101 ASP A CA 1
ATOM 817 C C . ASP A 1 101 ? 19.528 -7.641 5.708 1.00 77.44 101 ASP A C 1
ATOM 819 O O . ASP A 1 101 ? 20.091 -6.781 6.395 1.00 77.44 101 ASP A O 1
ATOM 823 N N . PRO A 1 102 ? 18.523 -7.322 4.875 1.00 82.25 102 PRO A N 1
ATOM 824 C CA . PRO A 1 102 ? 18.060 -5.954 4.707 1.00 82.25 102 PRO A CA 1
ATOM 825 C C . PRO A 1 102 ? 17.375 -5.441 5.979 1.00 82.25 102 PRO A C 1
ATOM 827 O O . PRO A 1 102 ? 16.543 -6.112 6.596 1.00 82.25 102 PRO A O 1
ATOM 830 N N . ALA A 1 103 ? 17.696 -4.204 6.356 1.00 87.06 103 ALA A N 1
ATOM 831 C CA . ALA A 1 103 ? 17.151 -3.543 7.538 1.00 87.06 103 ALA A CA 1
ATOM 832 C C . ALA A 1 103 ? 15.803 -2.862 7.238 1.00 87.06 103 ALA A C 1
ATOM 834 O O . ALA A 1 103 ? 15.706 -1.636 7.203 1.00 87.06 103 ALA A O 1
ATOM 835 N N . TYR A 1 104 ? 14.758 -3.663 7.016 1.00 91.50 104 TYR A N 1
ATOM 836 C CA . TYR A 1 104 ? 13.419 -3.148 6.725 1.00 91.50 104 TYR A CA 1
ATOM 837 C C . TYR A 1 104 ? 12.752 -2.459 7.918 1.00 91.50 104 TYR A C 1
ATOM 839 O O . TYR A 1 104 ? 12.920 -2.844 9.079 1.00 91.50 104 TYR A O 1
ATOM 847 N N . ASP A 1 105 ? 11.906 -1.479 7.607 1.00 95.25 105 ASP A N 1
ATOM 848 C CA . ASP A 1 105 ? 11.015 -0.853 8.571 1.00 95.25 105 ASP A CA 1
ATOM 849 C C . ASP A 1 105 ? 10.103 -1.882 9.260 1.00 95.25 105 ASP A C 1
ATOM 851 O O . ASP A 1 105 ? 9.566 -2.824 8.662 1.00 95.25 105 ASP A O 1
ATOM 855 N N . ARG A 1 106 ? 9.897 -1.673 10.562 1.00 91.75 106 ARG A N 1
ATOM 856 C CA . ARG A 1 106 ? 9.182 -2.611 11.424 1.00 91.75 106 ARG A CA 1
ATOM 857 C C . ARG A 1 106 ? 7.698 -2.725 11.081 1.00 91.75 106 ARG A C 1
ATOM 859 O O . ARG A 1 106 ? 7.130 -3.806 11.258 1.00 91.75 106 ARG A O 1
ATOM 866 N N . GLU A 1 107 ? 7.040 -1.646 10.668 1.00 90.88 107 GLU A N 1
ATOM 867 C CA . GLU A 1 107 ? 5.627 -1.699 10.290 1.00 90.88 107 GLU A CA 1
ATOM 868 C C . GLU A 1 107 ? 5.448 -2.390 8.939 1.00 90.88 107 GLU A C 1
ATOM 870 O O . GLU A 1 107 ? 4.567 -3.246 8.818 1.00 90.88 107 GLU A O 1
ATOM 875 N N . ALA A 1 108 ? 6.330 -2.125 7.972 1.00 91.81 108 ALA A N 1
ATOM 876 C CA . ALA A 1 108 ? 6.332 -2.834 6.692 1.00 91.81 108 ALA A CA 1
ATOM 877 C C . ALA A 1 108 ? 6.523 -4.355 6.885 1.00 91.81 108 ALA A C 1
ATOM 879 O O . ALA A 1 108 ? 5.748 -5.153 6.350 1.00 91.81 108 ALA A O 1
ATOM 880 N N . LEU A 1 109 ? 7.466 -4.766 7.742 1.00 91.50 109 LEU A N 1
ATOM 881 C CA . LEU A 1 109 ? 7.672 -6.173 8.116 1.00 91.50 109 LEU A CA 1
ATOM 882 C C . LEU A 1 109 ? 6.429 -6.804 8.754 1.00 91.50 109 LEU A C 1
ATOM 884 O O . LEU A 1 109 ? 5.985 -7.877 8.350 1.00 91.50 109 LEU A O 1
ATOM 888 N N . LYS A 1 110 ? 5.803 -6.117 9.716 1.00 89.44 110 LYS A N 1
ATOM 889 C CA . LYS A 1 110 ? 4.575 -6.610 10.363 1.00 89.44 110 LYS A CA 1
ATOM 890 C C . LYS A 1 110 ? 3.447 -6.850 9.357 1.00 89.44 110 LYS A C 1
ATOM 892 O O . LYS A 1 110 ? 2.680 -7.801 9.527 1.00 89.44 110 LYS A O 1
ATOM 897 N N . LEU A 1 111 ? 3.307 -5.988 8.348 1.00 88.12 111 LEU A N 1
ATOM 898 C CA . LEU A 1 111 ? 2.333 -6.193 7.273 1.00 88.12 111 LEU A CA 1
ATOM 899 C C . LEU A 1 111 ? 2.699 -7.411 6.422 1.00 88.12 111 LEU A C 1
ATOM 901 O O . LEU A 1 111 ? 1.832 -8.244 6.156 1.00 88.12 111 LEU A O 1
ATOM 905 N N . ALA A 1 112 ? 3.977 -7.552 6.066 1.00 87.50 112 ALA A N 1
ATOM 906 C CA . ALA A 1 112 ? 4.489 -8.677 5.291 1.00 87.50 112 ALA A CA 1
ATOM 907 C C . ALA A 1 112 ? 4.284 -10.040 5.982 1.00 87.50 112 ALA A C 1
ATOM 909 O O . ALA A 1 112 ? 4.010 -11.031 5.295 1.00 87.50 112 ALA A O 1
ATOM 910 N N . ASP A 1 113 ? 4.353 -10.061 7.317 1.00 88.75 113 ASP A N 1
ATOM 911 C CA . ASP A 1 113 ? 4.141 -11.228 8.188 1.00 88.75 113 ASP A CA 1
ATOM 912 C C . ASP A 1 113 ? 2.657 -11.516 8.494 1.00 88.75 113 ASP A C 1
ATOM 914 O O . ASP A 1 113 ? 2.324 -12.419 9.268 1.00 88.75 113 ASP A O 1
ATOM 918 N N . GLY A 1 114 ? 1.734 -10.740 7.916 1.00 84.38 114 GLY A N 1
ATOM 919 C CA . GLY A 1 114 ? 0.295 -10.966 8.052 1.00 84.38 114 GLY A CA 1
ATOM 920 C C . GLY A 1 114 ? -0.295 -10.507 9.387 1.00 84.38 114 GLY A C 1
ATOM 921 O O . GLY A 1 114 ? -1.384 -10.948 9.763 1.00 84.38 114 GLY A O 1
ATOM 922 N N . LYS A 1 115 ? 0.366 -9.598 10.124 1.00 83.62 115 LYS A N 1
ATOM 923 C CA . LYS A 1 115 ? -0.162 -9.061 11.396 1.00 83.62 115 LYS A CA 1
ATOM 924 C C . LYS A 1 115 ? -1.562 -8.469 11.228 1.00 83.62 115 LYS A C 1
ATOM 926 O O . LYS A 1 115 ? -2.413 -8.651 12.100 1.00 83.62 115 LYS A O 1
ATOM 931 N N . ARG A 1 116 ? -1.809 -7.769 10.115 1.00 80.44 116 ARG A N 1
ATOM 932 C CA . ARG A 1 116 ? -3.108 -7.145 9.839 1.00 80.44 116 ARG A CA 1
ATOM 933 C C . ARG A 1 116 ? -4.201 -8.185 9.617 1.00 80.44 116 ARG A C 1
ATOM 935 O O . ARG A 1 116 ? -5.288 -8.029 10.161 1.00 80.44 116 ARG A O 1
ATOM 942 N N . ASP A 1 117 ? -3.902 -9.279 8.922 1.00 80.56 117 ASP A N 1
ATOM 943 C CA . ASP A 1 117 ? -4.852 -10.383 8.752 1.00 80.56 117 ASP A CA 1
ATOM 944 C C . ASP A 1 117 ? -5.116 -11.121 10.061 1.00 80.56 117 ASP A C 1
ATOM 946 O O . ASP A 1 117 ? -6.264 -11.435 10.371 1.00 80.56 117 ASP A O 1
ATOM 950 N N . ARG A 1 118 ? -4.083 -11.310 10.888 1.00 81.50 118 ARG A N 1
ATOM 951 C CA . ARG A 1 118 ? -4.246 -11.880 12.229 1.00 81.50 118 ARG A CA 1
ATOM 952 C C . ARG A 1 118 ? -5.151 -11.016 13.107 1.00 81.50 118 ARG A C 1
ATOM 954 O O . ARG A 1 118 ? -6.036 -11.555 13.757 1.00 81.50 118 ARG A O 1
ATOM 961 N N . ARG A 1 119 ? -4.996 -9.684 13.074 1.00 79.75 119 ARG A N 1
ATOM 962 C CA . ARG A 1 119 ? -5.883 -8.750 13.795 1.00 79.75 119 ARG A CA 1
ATOM 963 C C . ARG A 1 119 ? -7.340 -8.881 13.336 1.00 79.75 119 ARG A C 1
ATOM 965 O O . ARG A 1 119 ? -8.231 -8.847 14.174 1.00 79.75 119 ARG A O 1
ATOM 972 N N . LYS A 1 120 ? -7.591 -9.083 12.036 1.00 75.56 120 LYS A N 1
ATOM 973 C CA . LYS A 1 120 ? -8.953 -9.341 11.525 1.00 75.56 120 LYS A CA 1
ATOM 974 C C . LYS A 1 120 ? -9.530 -10.638 12.068 1.00 75.56 120 LYS A C 1
ATOM 976 O O . LYS A 1 120 ? -10.684 -10.664 12.479 1.00 75.56 120 LYS A O 1
ATOM 981 N N . GLN A 1 121 ? -8.743 -11.712 12.024 1.00 79.81 121 GLN A N 1
ATOM 982 C CA . GLN A 1 121 ? -9.194 -13.006 12.519 1.00 79.81 121 GLN A CA 1
ATOM 983 C C . GLN A 1 121 ? -9.497 -12.927 14.012 1.00 79.81 121 GLN A C 1
ATOM 985 O O . GLN A 1 121 ? -10.571 -13.348 14.417 1.00 79.81 121 GLN A O 1
ATOM 990 N N . ASP A 1 122 ? -8.621 -12.295 14.791 1.00 81.62 122 ASP A N 1
ATOM 991 C CA . ASP A 1 122 ? -8.801 -12.114 16.233 1.00 81.62 122 ASP A CA 1
ATOM 992 C C . ASP A 1 122 ? -10.014 -11.229 16.578 1.00 81.62 122 ASP A C 1
ATOM 994 O O . ASP A 1 122 ? -10.567 -11.356 17.664 1.00 81.62 122 ASP A O 1
ATOM 998 N N . ALA A 1 123 ? -10.460 -10.355 15.668 1.00 77.81 123 ALA A N 1
ATOM 999 C CA . ALA A 1 123 ? -11.650 -9.530 15.867 1.00 77.81 123 ALA A CA 1
ATOM 1000 C C . ALA A 1 123 ? -12.978 -10.257 15.606 1.00 77.81 123 ALA A C 1
ATOM 1002 O O . ALA A 1 123 ? -14.013 -9.847 16.127 1.00 77.81 123 ALA A O 1
ATOM 1003 N N . LEU A 1 124 ? -12.966 -11.304 14.779 1.00 77.12 124 LEU A N 1
ATOM 1004 C CA . LEU A 1 124 ? -14.165 -12.065 14.409 1.00 77.12 124 LEU A CA 1
ATOM 1005 C C . LEU A 1 124 ? -14.242 -13.413 15.124 1.00 77.12 124 LEU A C 1
ATOM 1007 O O . LEU A 1 124 ? -15.332 -13.930 15.365 1.00 77.12 124 LEU A O 1
ATOM 1011 N N . TYR A 1 125 ? -13.089 -13.987 15.449 1.00 80.56 125 TYR A N 1
ATOM 1012 C CA . TYR A 1 125 ? -12.959 -15.345 15.940 1.00 80.56 125 TYR A CA 1
ATOM 1013 C C . TYR A 1 125 ? -12.196 -15.383 17.256 1.00 80.56 125 TYR A C 1
ATOM 1015 O O . TYR A 1 125 ? -11.273 -14.612 17.509 1.00 80.56 125 TYR A O 1
ATOM 1023 N N . VAL A 1 126 ? -12.560 -16.358 18.084 1.00 83.06 126 VAL A N 1
ATOM 1024 C CA . VAL A 1 126 ? -11.728 -16.783 19.206 1.00 83.06 126 VAL A CA 1
ATOM 1025 C C . VAL A 1 126 ? -10.542 -17.559 18.644 1.00 83.06 126 VAL A C 1
ATOM 1027 O O . VAL A 1 126 ? -10.731 -18.521 17.897 1.00 83.06 126 VAL A O 1
ATOM 1030 N N . ARG A 1 127 ? -9.323 -17.172 19.018 1.00 84.31 127 ARG A N 1
ATOM 1031 C CA . ARG A 1 127 ? -8.111 -17.910 18.655 1.00 84.31 127 ARG A CA 1
ATOM 1032 C C . ARG A 1 127 ? -7.684 -18.798 19.813 1.00 84.31 127 ARG A C 1
ATOM 1034 O O . ARG A 1 127 ? -7.512 -18.323 20.934 1.00 84.31 127 ARG A O 1
ATOM 1041 N N . ILE A 1 128 ? -7.467 -20.074 19.516 1.00 85.06 128 ILE A N 1
ATOM 1042 C CA . ILE A 1 128 ? -6.901 -21.055 20.444 1.00 85.06 128 ILE A CA 1
ATOM 1043 C C . ILE A 1 128 ? -5.412 -21.215 20.114 1.00 85.06 128 ILE A C 1
ATOM 1045 O O . ILE A 1 128 ? -5.034 -21.307 18.945 1.00 85.06 128 ILE A O 1
ATOM 1049 N N . GLY A 1 129 ? -4.565 -21.164 21.138 1.00 85.31 129 GLY A N 1
ATOM 1050 C CA . GLY A 1 129 ? -3.124 -21.349 21.046 1.00 85.31 129 GLY A CA 1
ATOM 1051 C C . GLY A 1 129 ? -2.744 -22.795 20.735 1.00 85.31 129 GLY A C 1
ATOM 1052 O O . GLY A 1 129 ? -3.557 -23.713 20.827 1.00 85.31 129 GLY A O 1
ATOM 1053 N N . ALA A 1 130 ? -1.480 -23.007 20.370 1.00 85.50 130 ALA A N 1
ATOM 1054 C CA . ALA A 1 130 ? -0.953 -24.345 20.088 1.00 85.50 130 ALA A CA 1
ATOM 1055 C C . ALA A 1 130 ? -0.986 -25.282 21.316 1.00 85.50 130 ALA A C 1
ATOM 1057 O O . ALA A 1 130 ? -0.943 -26.498 21.170 1.00 85.50 130 ALA A O 1
ATOM 1058 N N . ASP A 1 131 ? -1.086 -24.712 22.514 1.00 89.75 131 ASP A N 1
ATOM 1059 C CA . ASP A 1 131 ? -1.247 -25.376 23.809 1.00 89.75 131 ASP A CA 1
ATOM 1060 C C . ASP A 1 131 ? -2.716 -25.676 24.170 1.00 89.75 131 ASP A C 1
ATOM 1062 O O . ASP A 1 131 ? -3.005 -26.153 25.267 1.00 89.75 131 ASP A O 1
ATOM 1066 N N . GLY A 1 132 ? -3.657 -25.385 23.265 1.00 85.19 132 GLY A N 1
ATOM 1067 C CA . GLY A 1 132 ? -5.091 -25.552 23.497 1.00 85.19 132 GLY A CA 1
ATOM 1068 C C . GLY A 1 132 ? -5.707 -24.477 24.395 1.00 85.19 132 GLY A C 1
ATOM 1069 O O . GLY A 1 132 ? -6.897 -24.559 24.697 1.00 85.19 132 GLY A O 1
ATOM 1070 N N . GLN A 1 133 ? -4.936 -23.469 24.817 1.00 90.62 133 GLN A N 1
ATOM 1071 C CA . GLN A 1 133 ? -5.425 -22.380 25.660 1.00 90.62 133 GLN A CA 1
ATOM 1072 C C . GLN A 1 133 ? -6.007 -21.238 24.828 1.00 90.62 133 GLN A C 1
ATOM 1074 O O . GLN A 1 133 ? -5.724 -21.077 23.642 1.00 90.62 133 GLN A O 1
ATOM 1079 N N . LEU A 1 134 ? -6.835 -20.412 25.462 1.00 85.06 134 LEU A N 1
ATOM 1080 C CA . LEU A 1 134 ? -7.380 -19.208 24.846 1.00 85.06 134 LEU A CA 1
ATOM 1081 C C . LEU A 1 134 ? -6.249 -18.210 24.541 1.00 85.06 134 LEU A C 1
ATOM 1083 O O . LEU A 1 134 ? -5.659 -17.643 25.455 1.00 85.06 134 LEU A O 1
ATOM 1087 N N . ALA A 1 135 ? -5.959 -17.984 23.259 1.00 83.19 135 ALA A N 1
ATOM 1088 C CA . ALA A 1 135 ? -4.901 -17.075 22.814 1.00 83.19 135 ALA A CA 1
ATOM 1089 C C . ALA A 1 135 ? -5.422 -15.676 22.453 1.00 83.19 135 ALA A C 1
ATOM 1091 O O . ALA A 1 135 ? -4.680 -14.702 22.559 1.00 83.19 135 ALA A O 1
ATOM 1092 N N . SER A 1 136 ? -6.672 -15.570 21.997 1.00 80.50 136 SER A N 1
ATOM 1093 C CA . SER A 1 136 ? -7.352 -14.293 21.770 1.00 80.50 136 SER A CA 1
ATOM 1094 C C . SER A 1 136 ? -8.865 -14.473 21.830 1.00 80.50 136 SER A C 1
ATOM 1096 O O . SER A 1 136 ? -9.388 -15.498 21.392 1.00 80.50 136 SER A O 1
ATOM 1098 N N . THR A 1 137 ? -9.572 -13.462 22.322 1.00 79.81 137 THR A N 1
ATOM 1099 C CA . THR A 1 137 ? -11.030 -13.345 22.211 1.00 79.81 137 THR A CA 1
ATOM 1100 C C . THR A 1 137 ? -11.379 -12.182 21.295 1.00 79.81 137 THR A C 1
ATOM 1102 O O . THR A 1 137 ? -10.678 -11.169 21.366 1.00 79.81 137 THR A O 1
ATOM 1105 N N . PRO A 1 138 ? -12.485 -12.265 20.535 1.00 73.75 138 PRO A N 1
ATOM 1106 C CA . PRO A 1 138 ? -13.027 -11.139 19.793 1.00 73.75 138 PRO A CA 1
ATOM 1107 C C . PRO A 1 138 ? -13.539 -10.102 20.786 1.00 73.75 138 PRO A C 1
ATOM 1109 O O . PRO A 1 138 ? -14.687 -10.097 21.224 1.00 73.75 138 PRO A O 1
ATOM 1112 N N . ALA A 1 139 ? -12.623 -9.246 21.196 1.00 66.00 139 ALA A N 1
ATOM 1113 C CA . ALA A 1 139 ? -12.874 -8.080 21.995 1.00 66.00 139 ALA A CA 1
ATOM 1114 C C . ALA A 1 139 ? -12.180 -6.921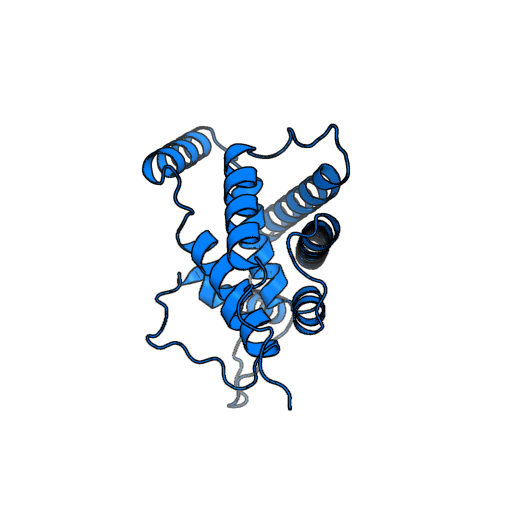 21.283 1.00 66.00 139 ALA A C 1
ATOM 1116 O O . ALA A 1 139 ? -11.023 -7.030 20.883 1.00 66.00 139 ALA A O 1
ATOM 1117 N N . VAL A 1 140 ? -12.878 -5.788 21.210 1.00 66.81 140 VAL A N 1
ATOM 1118 C CA . VAL A 1 140 ? -12.290 -4.475 20.914 1.00 66.81 140 VAL A CA 1
ATOM 1119 C C . VAL A 1 140 ? -12.006 -4.183 19.425 1.00 66.81 140 VAL A C 1
ATOM 1121 O O . VAL A 1 140 ? -10.886 -3.847 19.062 1.00 66.81 140 VAL A O 1
ATOM 1124 N N . ILE A 1 141 ? -13.032 -4.201 18.561 1.00 72.44 141 ILE A N 1
ATOM 1125 C CA . ILE A 1 141 ? -13.075 -3.217 17.459 1.00 72.44 141 ILE A CA 1
ATOM 1126 C C . ILE A 1 141 ? -14.011 -2.093 17.899 1.00 72.44 141 ILE A C 1
ATOM 1128 O O . ILE A 1 141 ? -15.185 -2.333 18.190 1.00 72.44 141 ILE A O 1
ATOM 1132 N N . THR A 1 142 ? -13.493 -0.870 17.976 1.00 82.12 142 THR A N 1
ATOM 1133 C CA . THR A 1 142 ? -14.290 0.313 18.325 1.00 82.12 142 THR A CA 1
ATOM 1134 C C . THR A 1 142 ? -15.040 0.838 17.100 1.00 82.12 142 THR A C 1
ATOM 1136 O O . THR A 1 142 ? -14.622 0.621 15.963 1.00 82.12 142 THR A O 1
ATOM 1139 N N . GLN A 1 143 ? -16.140 1.572 17.303 1.00 83.75 143 GLN A N 1
ATOM 1140 C CA . GLN A 1 143 ? -16.821 2.251 16.190 1.00 83.75 143 GLN A CA 1
ATOM 1141 C C . GLN A 1 143 ? -15.892 3.231 15.461 1.00 83.75 143 GLN A C 1
ATOM 1143 O O . GLN A 1 143 ? -15.969 3.341 14.242 1.00 83.75 143 GLN A O 1
ATOM 1148 N N . THR A 1 144 ? -14.983 3.884 16.188 1.00 86.25 144 THR A N 1
ATOM 1149 C CA . THR A 1 144 ? -13.959 4.763 15.613 1.00 86.25 144 THR A CA 1
ATOM 1150 C C . THR A 1 144 ? -13.034 4.002 14.667 1.00 86.25 144 THR A C 1
ATOM 1152 O O . THR A 1 144 ? -12.835 4.446 13.546 1.00 86.25 144 THR A O 1
ATOM 1155 N N . GLU A 1 145 ? -12.543 2.817 15.054 1.00 82.75 145 GLU A N 1
ATOM 1156 C CA . GLU A 1 145 ? -11.700 1.989 14.176 1.00 82.75 145 GLU A CA 1
ATOM 1157 C C . GLU A 1 145 ? -12.454 1.573 12.904 1.00 82.75 145 GLU A C 1
ATOM 1159 O O . GLU A 1 145 ? -11.884 1.593 11.814 1.00 82.75 145 GLU A O 1
ATOM 1164 N N . VAL A 1 146 ? -13.753 1.267 13.013 1.00 85.06 146 VAL A N 1
ATOM 1165 C CA . VAL A 1 146 ? -14.598 1.001 11.837 1.00 85.06 146 VAL A CA 1
ATOM 1166 C C . VAL A 1 146 ? -14.733 2.239 10.952 1.00 85.06 146 VAL A C 1
ATOM 1168 O O . VAL A 1 146 ? -14.596 2.133 9.738 1.00 85.06 146 VAL A O 1
ATOM 1171 N N . ALA A 1 147 ? -14.982 3.414 11.525 1.00 88.62 147 ALA A N 1
ATOM 1172 C CA . ALA A 1 147 ? -15.119 4.643 10.749 1.00 88.62 147 ALA A CA 1
ATOM 1173 C C . ALA A 1 147 ? -13.825 4.977 9.986 1.00 88.62 147 ALA A C 1
ATOM 1175 O O . ALA A 1 147 ? -13.868 5.164 8.771 1.00 88.62 147 ALA A O 1
ATOM 1176 N N . THR A 1 148 ? -12.672 4.933 10.663 1.00 87.25 148 THR A N 1
ATOM 1177 C CA . THR A 1 148 ? -11.357 5.206 10.061 1.00 87.25 148 THR A CA 1
ATOM 1178 C C . THR A 1 148 ? -11.040 4.246 8.915 1.00 87.25 148 THR A C 1
ATOM 1180 O O . THR A 1 148 ? -10.547 4.640 7.859 1.00 87.25 148 THR A O 1
ATOM 1183 N N . GLU A 1 149 ? -11.329 2.959 9.088 1.00 87.75 149 GLU A N 1
ATOM 1184 C CA . GLU A 1 149 ? -11.050 1.954 8.065 1.00 87.75 149 GLU A CA 1
ATOM 1185 C C . GLU A 1 149 ? -12.048 2.005 6.888 1.00 87.75 149 GLU A C 1
ATOM 1187 O O . GLU A 1 149 ? -11.680 1.630 5.768 1.00 87.75 149 GLU A O 1
ATOM 1192 N N . LEU A 1 150 ? -13.288 2.471 7.108 1.00 90.06 150 LEU A N 1
ATOM 1193 C CA . LEU A 1 150 ? -14.256 2.752 6.040 1.00 90.06 150 LEU A CA 1
ATOM 1194 C C . LEU A 1 150 ? -13.782 3.940 5.217 1.00 90.06 150 LEU A C 1
ATOM 1196 O O . LEU A 1 150 ? -13.746 3.853 3.993 1.00 90.06 150 LEU A O 1
ATOM 1200 N N . GLU A 1 151 ? -13.366 5.013 5.880 1.00 90.81 151 GLU A N 1
ATOM 1201 C CA . GLU A 1 151 ? -12.868 6.203 5.207 1.00 90.81 151 GLU A CA 1
ATOM 1202 C C . GLU A 1 151 ? -11.605 5.898 4.398 1.00 90.81 151 GLU A C 1
ATOM 1204 O O . GLU A 1 151 ? -11.520 6.232 3.216 1.00 90.81 151 GLU A O 1
ATOM 1209 N N . ARG A 1 152 ? -10.663 5.149 4.982 1.00 90.94 152 ARG A N 1
ATOM 1210 C CA . ARG A 1 152 ? -9.474 4.670 4.268 1.00 90.94 152 ARG A CA 1
ATOM 1211 C C . ARG A 1 152 ? -9.834 3.818 3.050 1.00 90.94 152 ARG A C 1
ATOM 1213 O O . ARG A 1 152 ? -9.210 3.970 2.003 1.00 90.94 152 ARG A O 1
ATOM 1220 N N . ALA A 1 153 ? -10.847 2.953 3.154 1.00 93.12 153 ALA A N 1
ATOM 1221 C CA . ALA A 1 153 ? -11.330 2.173 2.014 1.00 93.12 153 ALA A CA 1
ATOM 1222 C C . ALA A 1 153 ? -11.907 3.061 0.905 1.00 93.12 153 ALA A C 1
ATOM 1224 O O . ALA A 1 153 ? -11.571 2.857 -0.260 1.00 93.12 153 ALA A O 1
ATOM 1225 N N . SER A 1 154 ? -12.717 4.061 1.260 1.00 92.25 154 SER A N 1
ATOM 1226 C CA . SER A 1 154 ? -13.262 5.030 0.304 1.00 92.25 154 SER A CA 1
ATOM 1227 C C . SER A 1 154 ? -12.152 5.795 -0.411 1.00 92.25 154 SER A C 1
ATOM 1229 O O . SER A 1 154 ? -12.173 5.907 -1.632 1.00 92.25 154 SER A O 1
ATOM 1231 N N . ARG A 1 155 ? -11.123 6.243 0.320 1.00 91.62 155 ARG A N 1
ATOM 1232 C CA . ARG A 1 155 ? -9.961 6.914 -0.280 1.00 91.62 155 ARG A CA 1
ATOM 1233 C C . ARG A 1 155 ? -9.224 6.019 -1.278 1.00 91.62 155 ARG A C 1
ATOM 1235 O O . ARG A 1 155 ? -8.818 6.498 -2.330 1.00 91.62 155 ARG A O 1
ATOM 1242 N N . TYR A 1 156 ? -9.075 4.727 -0.982 1.00 93.50 156 TYR A N 1
ATOM 1243 C CA . TYR A 1 156 ? -8.427 3.788 -1.904 1.00 93.50 156 TYR A CA 1
ATOM 1244 C C . TYR A 1 156 ? -9.242 3.552 -3.170 1.00 93.50 156 TYR A C 1
ATOM 1246 O O . TYR A 1 156 ? -8.658 3.469 -4.247 1.00 93.50 156 TYR A O 1
ATOM 1254 N N . ILE A 1 157 ? -10.565 3.431 -3.041 1.00 92.00 157 ILE A N 1
ATOM 1255 C CA . ILE A 1 157 ? -11.466 3.277 -4.188 1.00 92.00 157 ILE A CA 1
ATOM 1256 C C . ILE A 1 157 ? -11.372 4.518 -5.073 1.00 92.00 157 ILE A C 1
ATOM 1258 O O . ILE A 1 157 ? -11.038 4.384 -6.244 1.00 92.00 157 ILE A O 1
ATOM 1262 N N . ASN A 1 158 ? -11.536 5.709 -4.491 1.00 90.75 158 ASN A N 1
ATOM 1263 C CA . ASN A 1 158 ? -11.443 6.971 -5.224 1.00 90.75 158 ASN A CA 1
ATOM 1264 C C . ASN A 1 158 ? -10.083 7.119 -5.919 1.00 90.75 158 ASN A C 1
ATOM 1266 O O . ASN A 1 158 ? -10.013 7.545 -7.066 1.00 90.75 158 ASN A O 1
ATOM 1270 N N . PHE A 1 159 ? -8.993 6.739 -5.244 1.00 91.00 159 PHE A N 1
ATOM 1271 C CA . PHE A 1 159 ? -7.663 6.740 -5.846 1.00 91.00 159 PHE A CA 1
ATOM 1272 C C . PHE A 1 159 ? -7.569 5.774 -7.032 1.00 91.00 159 PHE A C 1
ATOM 1274 O O . PHE A 1 159 ? -7.084 6.159 -8.090 1.00 91.00 159 PHE A O 1
ATOM 1281 N N . ALA A 1 160 ? -8.034 4.532 -6.881 1.00 90.62 160 ALA A N 1
ATOM 1282 C CA . ALA A 1 160 ? -7.992 3.539 -7.952 1.00 90.62 160 ALA A CA 1
ATOM 1283 C C . ALA A 1 160 ? -8.851 3.950 -9.161 1.00 90.62 160 ALA A C 1
ATOM 1285 O O . ALA A 1 160 ? -8.428 3.760 -10.299 1.00 90.62 160 ALA A O 1
ATOM 1286 N N . GLU A 1 161 ? -10.020 4.544 -8.921 1.00 88.88 161 GLU A N 1
ATOM 1287 C CA . GLU A 1 161 ? -10.891 5.098 -9.962 1.00 88.88 161 GLU A CA 1
ATOM 1288 C C . GLU A 1 161 ? -10.208 6.267 -10.688 1.00 88.88 161 GLU A C 1
ATOM 1290 O O . GLU A 1 161 ? -10.100 6.235 -11.918 1.00 88.88 161 GLU A O 1
ATOM 1295 N N . ALA A 1 162 ? -9.619 7.209 -9.941 1.00 87.75 162 ALA A N 1
ATOM 1296 C CA . ALA A 1 162 ? -8.916 8.377 -10.480 1.00 87.75 162 ALA A CA 1
ATOM 1297 C C . ALA A 1 162 ? -7.700 8.034 -11.362 1.00 87.75 162 ALA A C 1
ATOM 1299 O O . ALA A 1 162 ? -7.255 8.845 -12.173 1.00 87.75 162 ALA A O 1
ATOM 1300 N N . LEU A 1 163 ? -7.124 6.835 -11.224 1.00 86.69 163 LEU A N 1
ATOM 1301 C CA . LEU A 1 163 ? -6.048 6.377 -12.110 1.00 86.69 163 LEU A CA 1
ATOM 1302 C C . LEU A 1 163 ? -6.551 6.024 -13.512 1.00 86.69 163 LEU A C 1
ATOM 1304 O O . LEU A 1 163 ? -5.800 6.149 -14.485 1.00 86.69 163 LEU A O 1
ATOM 1308 N N . THR A 1 164 ? -7.812 5.601 -13.614 1.00 78.56 164 THR A N 1
ATOM 1309 C CA . THR A 1 164 ? -8.448 5.196 -14.874 1.00 78.56 164 THR A CA 1
ATOM 1310 C C . THR A 1 164 ? -9.083 6.366 -15.624 1.00 78.56 164 THR A C 1
ATOM 1312 O O . THR A 1 164 ? -9.242 6.300 -16.843 1.00 78.56 164 THR A O 1
ATOM 1315 N N . THR A 1 165 ? -9.384 7.463 -14.929 1.00 76.69 165 THR A N 1
ATOM 1316 C CA . THR A 1 165 ? -9.954 8.690 -15.489 1.00 76.69 165 THR A CA 1
ATOM 1317 C C . THR A 1 165 ? -8.848 9.732 -15.692 1.00 76.69 165 THR A C 1
ATOM 1319 O O . THR A 1 165 ? -8.207 10.211 -14.760 1.00 76.69 165 THR A O 1
ATOM 1322 N N . ALA A 1 166 ? -8.579 10.107 -16.948 1.00 61.06 166 ALA A N 1
ATOM 1323 C CA . ALA A 1 166 ? -7.484 11.030 -17.283 1.00 61.06 166 ALA A CA 1
ATOM 1324 C C . ALA A 1 166 ? -7.631 12.426 -16.634 1.00 61.06 166 ALA A C 1
ATOM 1326 O O . ALA A 1 166 ? -6.637 13.125 -16.446 1.00 61.06 166 ALA A O 1
ATOM 1327 N N . GLU A 1 167 ? -8.858 12.808 -16.280 1.00 55.97 167 GLU A N 1
ATOM 1328 C CA . GLU A 1 167 ? -9.241 14.132 -15.778 1.00 55.97 167 GLU A CA 1
ATOM 1329 C C . GLU A 1 167 ? -9.094 14.269 -14.246 1.00 55.97 167 GLU A C 1
ATOM 1331 O O . GLU A 1 167 ? -8.955 15.382 -13.742 1.00 55.97 167 GLU A O 1
ATOM 1336 N N . GLU A 1 168 ? -9.050 13.159 -13.494 1.00 55.47 168 GLU A N 1
ATOM 1337 C CA . GLU A 1 168 ? -9.128 13.156 -12.017 1.00 55.47 168 GLU A CA 1
ATOM 1338 C C . GLU A 1 168 ? -7.791 12.877 -11.316 1.00 55.47 168 GLU A C 1
ATOM 1340 O O . GLU A 1 168 ? -7.714 12.839 -10.085 1.00 55.47 168 GLU A O 1
ATOM 1345 N N . ARG A 1 169 ? -6.686 12.809 -12.072 1.00 56.97 169 ARG A N 1
ATOM 1346 C CA . ARG A 1 169 ? -5.313 12.676 -11.535 1.00 56.97 169 ARG A CA 1
ATOM 1347 C C . ARG A 1 169 ? -4.868 13.846 -10.636 1.00 56.97 169 ARG A C 1
ATOM 1349 O O . ARG A 1 169 ? -3.736 13.867 -10.162 1.00 56.97 169 ARG A O 1
ATOM 1356 N N . HIS A 1 170 ? -5.739 14.829 -10.413 1.00 51.06 170 HIS A N 1
ATOM 1357 C CA . HIS A 1 170 ? -5.551 15.964 -9.511 1.00 51.06 170 HIS A CA 1
ATOM 1358 C C . HIS A 1 170 ? -5.968 15.681 -8.053 1.00 51.06 170 HIS A C 1
ATOM 1360 O O . HIS A 1 170 ? -5.697 16.511 -7.190 1.00 51.06 170 HIS A O 1
ATOM 1366 N N . GLY A 1 171 ? -6.611 14.540 -7.768 1.00 56.44 171 GLY A N 1
ATOM 1367 C CA . GLY A 1 171 ? -7.140 14.197 -6.437 1.00 56.44 171 GLY A CA 1
ATOM 1368 C C . GLY A 1 171 ? -6.136 13.612 -5.431 1.00 56.44 171 GLY A C 1
ATOM 1369 O O . GLY A 1 171 ? -6.513 13.338 -4.296 1.00 56.44 171 GLY A O 1
ATOM 1370 N N . PHE A 1 172 ? -4.877 13.403 -5.820 1.00 75.31 172 PHE A N 1
ATOM 1371 C CA . PHE A 1 172 ? -3.814 12.859 -4.964 1.00 75.31 172 PHE A CA 1
ATOM 1372 C C . PHE A 1 172 ? -2.507 13.643 -5.149 1.00 75.31 172 PHE A C 1
ATOM 1374 O O . PHE A 1 172 ? -2.339 14.369 -6.132 1.00 75.31 172 PHE A O 1
ATOM 1381 N N . ASN A 1 173 ? -1.572 13.535 -4.198 1.00 83.31 173 ASN A N 1
ATOM 1382 C CA . ASN A 1 173 ? -0.336 14.317 -4.241 1.00 83.31 173 ASN A CA 1
ATOM 1383 C C . ASN A 1 173 ? 0.540 13.875 -5.427 1.00 83.31 173 ASN A C 1
ATOM 1385 O O . ASN A 1 173 ? 1.130 12.792 -5.423 1.00 83.31 173 ASN A O 1
ATOM 1389 N N . LYS A 1 174 ? 0.633 14.743 -6.442 1.00 85.00 174 LYS A N 1
ATOM 1390 C CA . LYS A 1 174 ? 1.341 14.472 -7.699 1.00 85.00 174 LYS A CA 1
ATOM 1391 C C . LYS A 1 174 ? 2.824 14.155 -7.497 1.00 85.00 174 LYS A C 1
ATOM 1393 O O . LYS A 1 174 ? 3.321 13.230 -8.129 1.00 85.00 174 LYS A O 1
ATOM 1398 N N . ASP A 1 175 ? 3.511 14.880 -6.619 1.00 88.06 175 ASP A N 1
ATOM 1399 C CA . ASP A 1 175 ? 4.942 14.674 -6.358 1.00 88.06 175 ASP A CA 1
ATOM 1400 C C . ASP A 1 175 ? 5.191 13.296 -5.726 1.00 88.06 175 ASP A C 1
ATOM 1402 O O . ASP A 1 175 ? 6.020 12.520 -6.202 1.00 88.06 175 ASP A O 1
ATOM 1406 N N . ARG A 1 176 ? 4.394 12.930 -4.717 1.00 91.19 176 ARG A N 1
ATOM 1407 C CA . ARG A 1 176 ? 4.471 11.602 -4.091 1.00 91.19 176 ARG A CA 1
ATOM 1408 C C . ARG A 1 176 ? 4.140 10.479 -5.061 1.00 91.19 176 ARG A C 1
ATOM 1410 O O . ARG A 1 176 ? 4.814 9.450 -5.058 1.00 91.19 176 ARG A O 1
ATOM 1417 N N . PHE A 1 177 ? 3.115 10.677 -5.887 1.00 91.56 177 PHE A N 1
ATOM 1418 C CA . PHE A 1 177 ? 2.759 9.732 -6.935 1.00 91.56 177 PHE A CA 1
ATOM 1419 C C . PHE A 1 177 ? 3.928 9.540 -7.905 1.00 91.56 177 PHE A C 1
ATOM 1421 O O . PHE A 1 177 ? 4.402 8.420 -8.068 1.00 91.56 177 PHE A O 1
ATOM 1428 N N . GLU A 1 178 ? 4.464 10.615 -8.486 1.00 90.94 178 GLU A N 1
ATOM 1429 C CA . GLU A 1 178 ? 5.594 10.548 -9.420 1.00 90.94 178 GLU A CA 1
ATOM 1430 C C . GLU A 1 178 ? 6.820 9.860 -8.803 1.00 90.94 178 GLU A C 1
ATOM 1432 O O . GLU A 1 178 ? 7.425 9.003 -9.453 1.00 90.94 178 GLU A O 1
ATOM 1437 N N . LYS A 1 179 ? 7.131 10.145 -7.531 1.00 92.75 179 LYS A N 1
ATOM 1438 C CA . LYS A 1 179 ? 8.200 9.476 -6.772 1.00 92.75 179 LYS A CA 1
ATOM 1439 C C . LYS A 1 179 ? 7.983 7.967 -6.663 1.00 92.75 179 LYS A C 1
ATOM 1441 O O . LYS A 1 179 ? 8.884 7.192 -6.989 1.00 92.75 179 LYS A O 1
ATOM 1446 N N . VAL A 1 180 ? 6.792 7.533 -6.247 1.00 94.69 180 VAL A N 1
ATOM 1447 C CA . VAL A 1 180 ? 6.461 6.103 -6.128 1.00 94.69 180 VAL A CA 1
ATOM 1448 C C . VAL A 1 180 ? 6.494 5.415 -7.491 1.00 94.69 180 VAL A C 1
ATOM 1450 O O . VAL A 1 180 ? 7.084 4.341 -7.623 1.00 94.69 180 VAL A O 1
ATOM 1453 N N . MET A 1 181 ? 5.923 6.034 -8.526 1.00 94.06 181 MET A N 1
ATOM 1454 C CA . MET A 1 181 ? 5.924 5.470 -9.876 1.00 94.06 181 MET A CA 1
ATOM 1455 C C . MET A 1 181 ? 7.346 5.355 -10.441 1.00 94.06 181 MET A C 1
ATOM 1457 O O . MET A 1 181 ? 7.667 4.357 -11.088 1.00 94.06 181 MET A O 1
ATOM 1461 N N . ALA A 1 182 ? 8.217 6.337 -10.185 1.00 93.44 182 ALA A N 1
ATOM 1462 C CA . ALA A 1 182 ? 9.625 6.282 -10.572 1.00 93.44 182 ALA A CA 1
ATOM 1463 C C . ALA A 1 182 ? 10.373 5.150 -9.850 1.00 93.44 182 ALA A C 1
ATOM 1465 O O . ALA A 1 182 ? 11.100 4.391 -10.494 1.00 93.44 182 ALA A O 1
ATOM 1466 N N . ALA A 1 183 ? 10.146 4.983 -8.543 1.00 94.44 183 ALA A N 1
ATOM 1467 C CA . ALA A 1 183 ? 10.730 3.891 -7.766 1.00 94.44 183 ALA A CA 1
ATOM 1468 C C . ALA A 1 183 ? 10.265 2.515 -8.273 1.00 94.44 183 ALA A C 1
ATOM 1470 O O . ALA A 1 183 ? 11.085 1.625 -8.490 1.00 94.44 183 ALA A O 1
ATOM 1471 N N . LEU A 1 184 ? 8.968 2.345 -8.543 1.00 94.25 184 LEU A N 1
ATOM 1472 C CA . LEU A 1 184 ? 8.419 1.112 -9.113 1.00 94.25 184 LEU A CA 1
ATOM 1473 C C . LEU A 1 184 ? 9.022 0.800 -10.488 1.00 94.25 184 LEU A C 1
ATOM 1475 O O . LEU A 1 184 ? 9.457 -0.327 -10.717 1.00 94.25 184 LEU A O 1
ATOM 1479 N N . LYS A 1 185 ? 9.123 1.796 -11.377 1.00 94.12 185 LYS A N 1
ATOM 1480 C CA . LYS A 1 185 ? 9.776 1.634 -12.686 1.00 94.12 185 LYS A CA 1
ATOM 1481 C C . LYS A 1 185 ? 11.228 1.186 -12.549 1.00 94.12 185 LYS A C 1
ATOM 1483 O O . LYS A 1 185 ? 11.671 0.336 -13.313 1.00 94.12 185 LYS A O 1
ATOM 1488 N N . LEU A 1 186 ? 11.961 1.731 -11.579 1.00 92.38 186 LEU A N 1
ATOM 1489 C CA . LEU A 1 186 ? 13.340 1.331 -11.311 1.00 92.38 186 LEU A CA 1
ATOM 1490 C C . LEU A 1 186 ? 13.420 -0.120 -10.808 1.00 92.38 186 LEU A C 1
ATOM 1492 O O . LEU A 1 186 ? 14.220 -0.900 -11.316 1.00 92.38 186 LEU A O 1
ATOM 1496 N N . LEU A 1 187 ? 12.570 -0.493 -9.848 1.00 90.69 187 LEU A N 1
ATOM 1497 C CA . LEU A 1 187 ? 12.574 -1.812 -9.203 1.00 90.69 187 LEU A CA 1
ATOM 1498 C C . LEU A 1 187 ? 12.126 -2.954 -10.127 1.00 90.69 187 LEU A C 1
ATOM 1500 O O . LEU A 1 187 ? 12.587 -4.092 -9.986 1.00 90.69 187 LEU A O 1
ATOM 1504 N N . PHE A 1 188 ? 11.209 -2.674 -11.051 1.00 87.81 188 PHE A N 1
ATOM 1505 C CA . PHE A 1 188 ? 10.650 -3.660 -11.978 1.00 87.81 188 PHE A CA 1
ATOM 1506 C C . PHE A 1 188 ? 11.239 -3.584 -13.388 1.00 87.81 188 PHE A C 1
ATOM 1508 O O . PHE A 1 188 ? 10.825 -4.358 -14.255 1.00 87.81 188 PHE A O 1
ATOM 1515 N N . LYS A 1 189 ? 12.241 -2.722 -13.612 1.00 84.25 189 LYS A N 1
ATOM 1516 C CA . LYS A 1 189 ? 12.962 -2.670 -14.883 1.00 84.25 189 LYS A CA 1
ATOM 1517 C C . LYS A 1 189 ? 13.512 -4.067 -15.223 1.00 84.25 189 LYS A C 1
ATOM 1519 O O . LYS A 1 189 ? 14.152 -4.688 -14.368 1.00 84.25 189 LYS A O 1
ATOM 1524 N N . PRO A 1 190 ? 13.290 -4.584 -16.445 1.00 65.38 190 PRO A N 1
ATOM 1525 C CA . PRO A 1 190 ? 13.895 -5.838 -16.870 1.00 65.38 190 PRO A CA 1
ATOM 1526 C C . PRO A 1 190 ? 15.421 -5.727 -16.790 1.00 65.38 190 PRO A C 1
ATOM 1528 O O . PRO A 1 190 ? 16.006 -4.795 -17.341 1.00 65.38 190 PRO A O 1
ATOM 1531 N N . ASN A 1 191 ? 16.079 -6.671 -16.115 1.00 57.75 191 ASN A N 1
ATOM 1532 C CA . ASN A 1 191 ? 17.534 -6.773 -16.181 1.00 57.75 191 ASN A CA 1
ATOM 1533 C C . ASN A 1 191 ? 17.919 -7.188 -17.608 1.00 57.75 191 ASN A C 1
ATOM 1535 O O . ASN A 1 191 ? 17.761 -8.352 -17.972 1.00 57.75 191 ASN A O 1
ATOM 1539 N N . GLU A 1 192 ? 18.475 -6.267 -18.395 1.00 42.59 192 GLU A N 1
ATOM 1540 C CA . GLU A 1 192 ? 18.986 -6.517 -19.758 1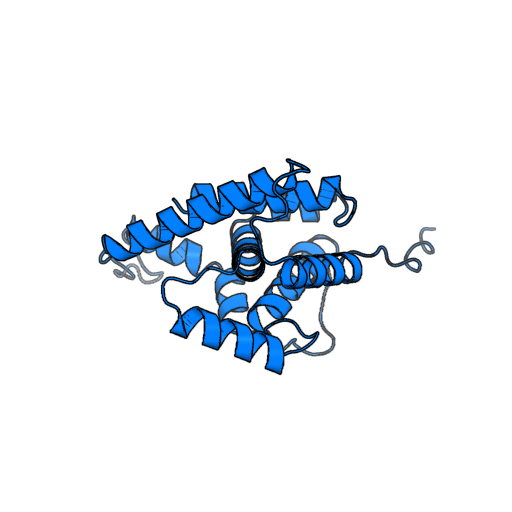.00 42.59 192 GLU A CA 1
ATOM 1541 C C . GLU A 1 192 ? 20.143 -7.549 -19.812 1.00 42.59 192 GLU A C 1
ATOM 1543 O O . GLU A 1 192 ? 20.634 -7.872 -20.887 1.00 42.59 192 GLU A O 1
ATOM 1548 N N . GLY A 1 193 ? 20.569 -8.120 -18.676 1.00 42.06 193 GLY A N 1
ATOM 1549 C CA . GLY A 1 193 ? 21.680 -9.076 -18.572 1.00 42.06 193 GLY A CA 1
ATOM 1550 C C . GLY A 1 193 ? 21.315 -10.548 -1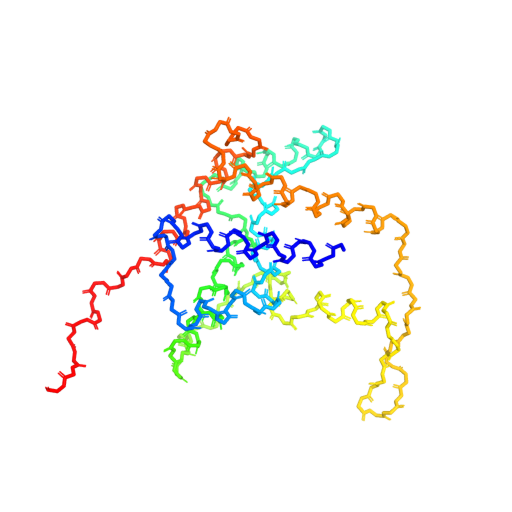8.323 1.00 42.06 193 GLY A C 1
ATOM 1551 O O . GLY A 1 193 ? 22.221 -11.363 -18.203 1.00 42.06 193 GLY A O 1
ATOM 1552 N N . ALA A 1 194 ? 20.034 -10.927 -18.228 1.00 40.59 194 ALA A N 1
ATOM 1553 C CA . ALA A 1 194 ? 19.634 -12.322 -17.955 1.00 40.59 194 ALA A CA 1
ATOM 1554 C C . ALA A 1 194 ? 19.255 -13.128 -19.218 1.00 40.59 194 ALA A C 1
ATOM 1556 O O . ALA A 1 194 ? 18.620 -14.176 -19.121 1.00 40.59 194 ALA A O 1
ATOM 1557 N N . ALA A 1 195 ? 19.640 -12.644 -20.403 1.00 38.72 195 ALA A N 1
ATOM 1558 C CA . ALA A 1 195 ? 19.401 -13.288 -21.694 1.00 38.72 195 ALA A CA 1
ATOM 1559 C C . ALA A 1 195 ? 20.699 -13.833 -22.320 1.00 38.72 195 ALA A C 1
ATOM 1561 O O . ALA A 1 195 ? 20.981 -13.613 -23.490 1.00 38.72 195 ALA A O 1
ATOM 1562 N N . SER A 1 196 ? 21.502 -14.563 -21.550 1.00 41.97 196 SER A N 1
ATOM 1563 C CA . SER A 1 196 ? 22.384 -15.593 -22.106 1.00 41.97 196 SER A CA 1
ATOM 1564 C C . SER A 1 196 ? 22.705 -16.590 -21.005 1.00 41.97 196 SER A C 1
ATOM 1566 O O . SER A 1 196 ? 23.523 -16.294 -20.148 1.00 41.97 196 SER A O 1
ATOM 1568 N N . VAL A 1 197 ? 21.992 -17.710 -20.971 1.00 42.22 197 VAL A N 1
ATOM 1569 C CA . VAL A 1 197 ? 22.508 -19.078 -20.783 1.00 42.22 197 VAL A CA 1
ATOM 1570 C C . VAL A 1 197 ? 21.269 -19.976 -20.716 1.00 42.22 197 VAL A C 1
ATOM 1572 O O . VAL A 1 197 ? 20.617 -20.099 -19.683 1.00 42.22 197 VAL A O 1
ATOM 1575 N N . ALA A 1 198 ? 20.949 -20.601 -21.841 1.00 29.81 198 ALA A N 1
ATOM 1576 C CA . ALA A 1 1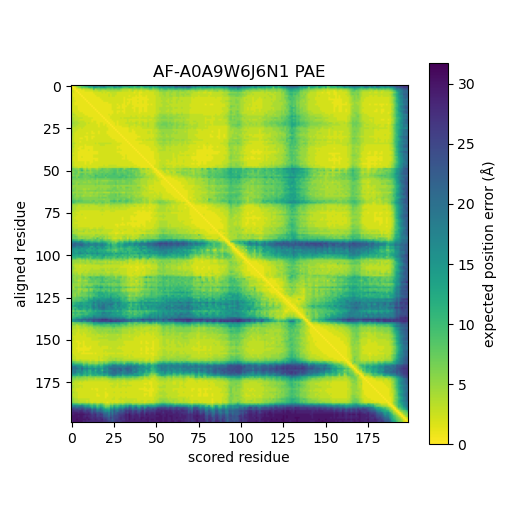98 ? 20.276 -21.892 -21.919 1.00 29.81 198 ALA A CA 1
ATOM 1577 C C . ALA A 1 198 ? 20.721 -22.535 -23.251 1.00 29.81 198 ALA A C 1
ATOM 1579 O O . ALA A 1 198 ? 21.028 -21.789 -24.181 1.00 29.81 198 ALA A O 1
ATOM 1580 N N . PRO A 1 199 ? 20.838 -23.871 -23.285 1.00 39.94 199 PRO A N 1
ATOM 1581 C CA . PRO A 1 199 ? 22.000 -24.632 -23.762 1.00 39.94 199 PRO A CA 1
ATOM 1582 C C . PRO A 1 199 ? 22.288 -24.565 -25.263 1.00 39.94 199 PRO A C 1
ATOM 1584 O O . PRO A 1 199 ? 21.327 -24.450 -26.055 1.00 39.94 199 PRO A O 1
#